Protein AF-A0A920NLT7-F1 (afdb_monomer)

Solvent-accessible surface area (backbone atoms only — not comparable to full-atom values): 13763 Å² total; per-residue (Å²): 135,86,86,78,87,56,66,42,77,48,62,58,72,48,68,49,92,49,94,84,49,96,51,71,60,51,68,55,74,83,43,77,48,82,60,72,88,61,47,46,77,77,40,44,38,43,35,42,36,51,44,81,74,59,76,56,76,69,45,79,43,53,72,90,56,45,73,44,76,43,44,66,62,11,42,38,39,38,45,35,32,32,82,40,53,40,63,46,35,31,45,28,46,72,90,45,77,44,74,32,54,59,57,52,37,35,36,36,42,70,50,70,36,77,68,64,39,48,36,30,60,50,42,26,26,79,86,72,45,51,42,74,83,57,68,69,28,44,38,42,62,45,86,80,75,78,70,49,76,43,76,76,28,60,61,101,72,75,84,77,54,98,79,40,53,48,60,37,29,37,41,46,50,52,86,60,63,70,93,79,46,71,49,74,50,67,69,88,71,64,88,88,56,95,67,84,77,57,78,46,75,46,77,52,81,69,95,62,83,76,77,80,65,93,57,85,46,79,46,80,47,77,45,75,76,129

Foldseek 3Di:
DDDDQAKDKDKDKDADPDPPPPDGMDIGPIDIDGDDDAKDWPWKKKWWAADPLQVDDIDIDTPVAQEAEYAQFIKIKMKTFIPFFFPWKWKDFPPDTHTWDGDGRITIDIDGRHDWTWIFMWTAHPVRGIDPDTRTRTYDHDDFDDKDKDWPDDDPDDDADPQQKGKTWMWIDGQSDDDWDKDWDWDDDPPVPPDDIDIDIDTDDDPDPPPRDDDGDIDIDIDHDD

Mean predicted aligned error: 12.29 Å

pLDDT: mean 83.27, std 14.68, range [34.34, 97.94]

Sequence (226 aa):
MEEIYQDYRYRAFSPANHFWQAWKKVVSPDYFIPVTDRPIMEEFSITVIPPDYSGLPVNIQKGNQADVKGLKGSTIRIDLISNRPLSKGFLKLDNEKLPLTVRGKRAAGGFIFSRDALLKIELEDNRGITNQNPIPYHLQILPDLNPDMRVIQPAPIVELGTDQLIPIHLKIEDDFGFSTLQIGYEIQRPSYIEDESLISIFPIYLENQMIFRKKLKQFGAWFNLD

Secondary structure (DSSP, 8-state):
-----S-EEE--EEE-SSTTSS-SEEEPPPEEE---PPP-EEEEEEEEE--GGG-PPPEEEETT--EEEEETTPEEEEEEEESS-EEEEEEEETTEEEE-EEETTEEEEEEE--S-EEEEEEEEETTSPBPSSPPPEEEEEEPPPPPEEEEEES-SS----TT-EEEEEEEEE-SS--S-EEEEEE-PPPTTS--PPPEEEEEE--S-TT--SS--EEEEEEEE--

Radius of gyration: 34.81 Å; Cα contacts (8 Å, |Δi|>4): 436; chains: 1; bounding box: 92×35×99 Å

Structure (mmCIF, N/CA/C/O backbone):
data_AF-A0A920NLT7-F1
#
_entry.id   AF-A0A920NLT7-F1
#
loop_
_atom_site.group_PDB
_atom_site.id
_atom_site.type_symbol
_atom_site.label_atom_id
_atom_site.label_alt_id
_atom_site.label_comp_id
_atom_site.label_asym_id
_atom_site.label_entity_id
_atom_site.label_seq_id
_atom_site.pdbx_PDB_ins_code
_atom_site.Cartn_x
_atom_site.Cartn_y
_atom_site.Cartn_z
_atom_site.occupancy
_atom_site.B_iso_or_equiv
_atom_site.auth_seq_id
_atom_site.auth_comp_id
_atom_site.auth_asym_id
_atom_site.auth_atom_id
_atom_site.pdbx_PDB_model_num
ATOM 1 N N . MET A 1 1 ? 40.650 -3.490 -21.044 1.00 45.69 1 MET A N 1
ATOM 2 C CA . MET A 1 1 ? 39.536 -3.747 -21.978 1.00 45.69 1 MET A CA 1
ATOM 3 C C . MET A 1 1 ? 38.876 -2.409 -22.217 1.00 45.69 1 MET A C 1
ATOM 5 O O . MET A 1 1 ? 38.527 -1.765 -21.242 1.00 45.69 1 MET A O 1
ATOM 9 N N . GLU A 1 2 ? 38.840 -1.954 -23.463 1.00 53.12 2 GLU A N 1
ATOM 10 C CA . GLU A 1 2 ? 38.238 -0.675 -23.851 1.00 53.12 2 GLU A CA 1
ATOM 11 C C . GLU A 1 2 ? 36.709 -0.819 -23.791 1.00 53.12 2 GLU A C 1
ATOM 13 O O . GLU A 1 2 ? 36.165 -1.814 -24.276 1.00 53.12 2 GLU A O 1
ATOM 18 N N . GLU A 1 3 ? 36.019 0.102 -23.123 1.00 54.84 3 GLU A N 1
ATOM 19 C CA . GLU A 1 3 ? 34.560 0.066 -23.003 1.00 54.84 3 GLU A CA 1
ATOM 20 C C . GLU A 1 3 ? 33.919 0.454 -24.344 1.00 54.84 3 GLU A C 1
ATOM 22 O O . GLU A 1 3 ? 34.233 1.493 -24.925 1.00 54.84 3 GLU A O 1
ATOM 27 N N . ILE A 1 4 ? 33.034 -0.402 -24.863 1.00 59.88 4 ILE A N 1
ATOM 28 C CA . ILE A 1 4 ? 32.385 -0.217 -26.167 1.00 59.88 4 ILE A CA 1
ATOM 29 C C . ILE A 1 4 ? 31.021 0.443 -25.941 1.00 59.88 4 ILE A C 1
ATOM 31 O O .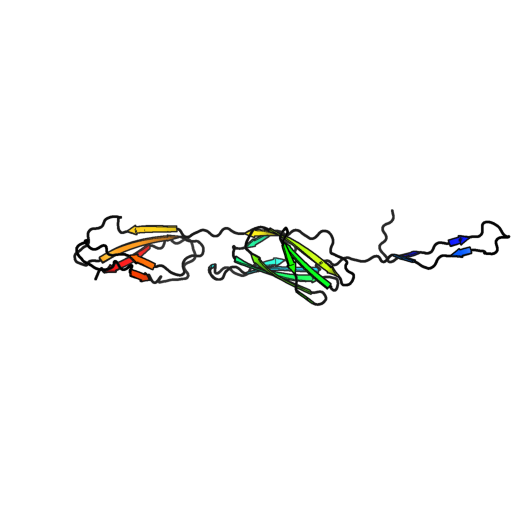 ILE A 1 4 ? 30.104 -0.180 -25.412 1.00 59.88 4 ILE A O 1
ATOM 35 N N . TYR A 1 5 ? 30.885 1.699 -26.366 1.00 65.25 5 TYR A N 1
ATOM 36 C CA . TYR A 1 5 ? 29.679 2.520 -26.170 1.00 65.25 5 TYR A CA 1
ATOM 37 C C . TYR A 1 5 ? 28.772 2.617 -27.402 1.00 65.25 5 TYR A C 1
ATOM 39 O O . TYR A 1 5 ? 27.749 3.297 -27.370 1.00 65.25 5 TYR A O 1
ATOM 47 N N . GLN A 1 6 ? 29.160 1.991 -28.510 1.00 67.56 6 GLN A N 1
ATOM 48 C CA . GLN A 1 6 ? 28.462 2.087 -29.786 1.00 67.56 6 GLN A CA 1
ATOM 49 C C . GLN A 1 6 ? 28.390 0.721 -30.449 1.00 67.56 6 GLN A C 1
ATOM 51 O O . GLN A 1 6 ? 29.258 -0.129 -30.256 1.00 67.56 6 GLN A O 1
ATOM 56 N N . ASP A 1 7 ? 27.359 0.550 -31.265 1.00 77.50 7 ASP A N 1
ATOM 57 C CA . ASP A 1 7 ? 27.190 -0.603 -32.131 1.00 77.50 7 ASP A CA 1
ATOM 58 C C . ASP A 1 7 ? 28.468 -0.900 -32.930 1.00 77.50 7 ASP A C 1
ATOM 60 O O . ASP A 1 7 ? 28.974 -0.048 -33.666 1.00 77.50 7 ASP A O 1
ATOM 64 N N . TYR A 1 8 ? 28.982 -2.125 -32.813 1.00 79.81 8 TYR A N 1
ATOM 65 C CA . TYR A 1 8 ? 30.234 -2.514 -33.454 1.00 79.81 8 TYR A CA 1
ATOM 66 C C . TYR A 1 8 ? 29.982 -3.478 -34.610 1.00 79.81 8 TYR A C 1
ATOM 68 O O . TYR A 1 8 ? 29.298 -4.493 -34.462 1.00 79.81 8 TYR A O 1
ATOM 76 N N . ARG A 1 9 ? 30.570 -3.182 -35.772 1.00 84.44 9 ARG A N 1
ATOM 77 C CA . ARG A 1 9 ? 30.623 -4.104 -36.912 1.00 84.44 9 ARG A CA 1
ATOM 78 C C . ARG A 1 9 ? 32.018 -4.685 -37.014 1.00 84.44 9 ARG A C 1
ATOM 80 O O . ARG A 1 9 ? 32.991 -3.938 -37.067 1.00 84.44 9 ARG A O 1
ATOM 87 N N . TYR A 1 10 ? 32.111 -6.005 -37.083 1.00 86.06 10 TYR A N 1
ATOM 88 C CA . TYR A 1 10 ? 33.385 -6.690 -37.228 1.00 86.06 10 TYR A CA 1
ATOM 89 C C . TYR A 1 10 ? 33.319 -7.753 -38.315 1.00 86.06 10 TYR A C 1
ATOM 91 O O . TYR A 1 10 ? 32.279 -8.348 -38.587 1.00 86.06 10 TYR A O 1
ATOM 99 N N . ARG A 1 11 ? 34.469 -8.003 -38.930 1.00 90.12 11 ARG A N 1
ATOM 100 C CA . ARG A 1 11 ? 34.677 -9.121 -39.845 1.00 90.12 11 ARG A CA 1
ATOM 101 C C . ARG A 1 11 ? 36.098 -9.623 -39.681 1.00 90.12 11 ARG A C 1
ATOM 103 O O . ARG A 1 11 ? 37.024 -8.828 -39.516 1.00 90.12 11 ARG A O 1
ATOM 110 N N . ALA A 1 12 ? 36.274 -10.932 -39.740 1.00 88.31 12 ALA A N 1
ATOM 111 C CA . ALA A 1 12 ? 37.594 -11.530 -39.759 1.00 88.31 12 ALA A CA 1
ATOM 112 C C . ALA A 1 12 ? 38.176 -11.420 -41.170 1.00 88.31 12 ALA A C 1
ATOM 114 O O . ALA A 1 12 ? 37.462 -11.563 -42.166 1.00 88.31 12 ALA A O 1
ATOM 115 N N . PHE A 1 13 ? 39.483 -11.192 -41.266 1.00 91.31 13 PHE A N 1
ATOM 116 C CA . PHE A 1 13 ? 40.184 -11.344 -42.528 1.00 91.31 13 PHE A CA 1
ATOM 117 C C . PHE A 1 13 ? 41.505 -12.080 -42.355 1.00 91.31 13 PHE A C 1
ATOM 119 O O . PHE A 1 13 ? 42.207 -11.893 -41.367 1.00 91.31 13 PHE A O 1
ATOM 126 N N . SER A 1 14 ? 41.846 -12.886 -43.355 1.00 90.19 14 SER A N 1
ATOM 127 C CA . SER A 1 14 ? 43.107 -13.613 -43.436 1.00 90.19 14 SER A CA 1
ATOM 128 C C . SER A 1 14 ? 43.752 -13.327 -44.796 1.00 90.19 14 SER A C 1
ATOM 130 O O . SER A 1 14 ? 43.168 -13.678 -45.829 1.00 90.19 14 SER A O 1
ATOM 132 N N . PRO A 1 15 ? 44.885 -12.602 -44.843 1.00 90.44 15 PRO A N 1
ATOM 133 C CA . PRO A 1 15 ? 45.622 -12.393 -46.083 1.00 90.44 15 PRO A CA 1
ATOM 134 C C . PRO A 1 15 ? 46.316 -13.689 -46.520 1.00 90.44 15 PRO A C 1
ATOM 136 O O . PRO A 1 15 ? 46.533 -14.595 -45.719 1.00 90.44 15 PRO A O 1
ATOM 139 N N . ALA A 1 16 ? 46.686 -13.772 -47.794 1.00 88.00 16 ALA A N 1
ATOM 140 C CA . ALA A 1 16 ? 47.573 -14.833 -48.246 1.00 88.00 16 ALA A CA 1
ATOM 141 C C . ALA A 1 16 ? 48.979 -14.657 -47.663 1.00 88.00 16 ALA A C 1
ATOM 143 O O . ALA A 1 16 ? 49.555 -13.573 -47.734 1.00 88.00 16 ALA A O 1
ATOM 144 N N . ASN A 1 17 ? 49.542 -15.738 -47.130 1.00 88.81 17 ASN A N 1
ATOM 145 C CA . ASN A 1 17 ? 50.907 -15.756 -46.599 1.00 88.81 17 ASN A CA 1
ATOM 146 C C . ASN A 1 17 ? 51.951 -15.886 -47.715 1.00 88.81 17 ASN A C 1
ATOM 148 O O . ASN A 1 17 ? 53.116 -15.546 -47.519 1.00 88.81 17 ASN A O 1
ATOM 152 N N . HIS A 1 18 ? 51.542 -16.382 -48.887 1.00 88.19 18 HIS A N 1
ATOM 153 C CA . HIS A 1 18 ? 52.430 -16.630 -50.017 1.00 88.19 18 HIS A CA 1
ATOM 154 C C . HIS A 1 18 ? 51.782 -16.239 -51.346 1.00 88.19 18 HIS A C 1
ATOM 156 O O . HIS A 1 18 ? 50.571 -16.358 -51.521 1.00 88.19 18 HIS A O 1
ATOM 162 N N . PHE A 1 19 ? 52.606 -15.824 -52.312 1.00 82.50 19 PHE A N 1
ATOM 163 C CA . PHE A 1 19 ? 52.139 -15.281 -53.593 1.00 82.50 19 PHE A CA 1
ATOM 164 C C . PHE A 1 19 ? 51.440 -16.307 -54.503 1.00 82.50 19 PHE A C 1
ATOM 166 O O . PHE A 1 19 ? 50.716 -15.913 -55.411 1.00 82.50 19 PHE A O 1
ATOM 173 N N . TRP A 1 20 ? 51.658 -17.607 -54.277 1.00 85.75 20 TRP A N 1
ATOM 174 C CA . TRP A 1 20 ? 51.068 -18.701 -55.060 1.00 85.75 20 TRP A CA 1
ATOM 175 C C . TRP A 1 20 ? 49.726 -19.203 -54.512 1.00 85.75 20 TRP A C 1
ATOM 177 O O . TRP A 1 20 ? 49.139 -20.126 -55.076 1.00 85.75 20 TRP A O 1
ATOM 187 N N . GLN A 1 21 ? 49.230 -18.644 -53.405 1.00 89.19 21 GLN A N 1
ATOM 188 C CA . GLN A 1 21 ? 47.889 -18.969 -52.923 1.00 89.19 21 GLN A CA 1
ATOM 189 C C . GLN A 1 21 ? 46.839 -18.369 -53.870 1.00 89.19 21 G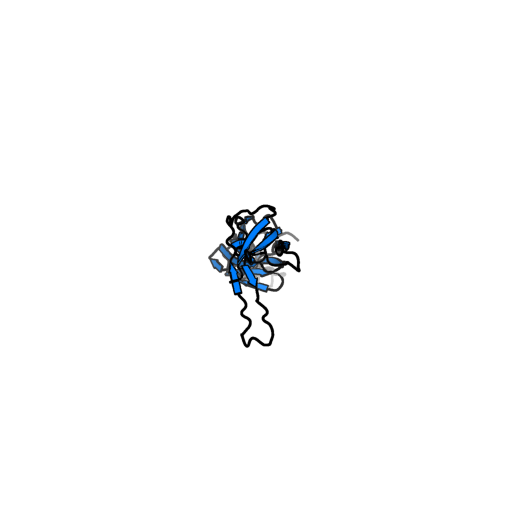LN A C 1
ATOM 191 O O . GLN A 1 21 ? 46.966 -17.233 -54.323 1.00 89.19 21 GLN A O 1
ATOM 196 N N . ALA A 1 22 ? 45.791 -19.139 -54.177 1.00 87.38 22 ALA A N 1
ATOM 197 C CA . ALA A 1 22 ? 44.779 -18.765 -55.173 1.00 87.38 22 ALA A CA 1
ATOM 198 C C . ALA A 1 22 ? 43.908 -17.562 -54.759 1.00 87.38 22 ALA A C 1
ATOM 200 O O . ALA A 1 22 ? 43.215 -16.970 -55.584 1.00 87.38 22 ALA A O 1
ATOM 201 N N . TRP A 1 23 ? 43.935 -17.193 -53.481 1.00 81.19 23 TRP A N 1
ATOM 202 C CA . TRP A 1 23 ? 43.257 -16.023 -52.939 1.00 81.19 23 TRP A CA 1
ATOM 203 C C . TRP A 1 23 ? 44.289 -15.004 -52.475 1.00 81.19 23 TRP A C 1
ATOM 205 O O . TRP A 1 23 ? 45.355 -15.371 -52.004 1.00 81.19 23 TRP A O 1
ATOM 215 N N . LYS A 1 24 ? 43.954 -13.714 -52.545 1.00 84.19 24 LYS A N 1
ATOM 216 C CA . LYS A 1 24 ? 44.770 -12.646 -51.939 1.00 84.19 24 LYS A CA 1
ATOM 217 C C . LYS A 1 24 ? 44.372 -12.366 -50.487 1.00 84.19 24 LYS A C 1
ATOM 219 O O . LYS A 1 24 ? 45.208 -11.984 -49.672 1.00 84.19 24 LYS A O 1
ATOM 224 N N . LYS A 1 25 ? 43.087 -12.536 -50.165 1.00 88.50 25 LYS A N 1
ATOM 225 C CA . LYS A 1 25 ? 42.495 -12.286 -48.848 1.00 88.50 25 LYS A CA 1
ATOM 226 C C . LYS A 1 25 ? 41.170 -13.037 -48.742 1.00 88.50 25 LYS A C 1
ATOM 228 O O . LYS A 1 25 ? 40.338 -12.906 -49.635 1.00 88.50 25 LYS A O 1
ATOM 233 N N . VAL A 1 26 ? 40.970 -13.774 -47.657 1.00 90.00 26 VAL A N 1
ATOM 234 C CA . VAL A 1 26 ? 39.667 -14.343 -47.284 1.00 90.00 26 VAL A CA 1
ATOM 235 C C . VAL A 1 26 ? 39.047 -13.436 -46.232 1.00 90.00 26 VAL A C 1
ATOM 237 O O . VAL A 1 26 ? 39.743 -12.965 -45.331 1.00 90.00 26 VAL A O 1
ATOM 240 N N . VAL A 1 27 ? 37.755 -13.153 -46.362 1.00 92.12 27 VAL A N 1
ATOM 241 C CA . VAL A 1 27 ? 37.009 -12.299 -45.433 1.00 92.12 27 VAL A CA 1
ATOM 242 C C . VAL A 1 27 ? 35.763 -13.052 -44.990 1.00 92.12 27 VAL A C 1
ATOM 244 O O . VAL A 1 27 ? 35.127 -13.717 -45.807 1.00 92.12 27 VAL A O 1
ATOM 247 N N . SER A 1 28 ? 35.428 -12.974 -43.705 1.00 92.31 28 SER A N 1
ATOM 248 C CA . SER A 1 28 ? 34.154 -13.488 -43.204 1.00 92.31 28 SER A CA 1
ATOM 249 C C . SER A 1 28 ? 32.983 -12.601 -43.654 1.00 92.31 28 SER A C 1
ATOM 251 O O . SER A 1 28 ? 33.204 -11.460 -44.067 1.00 92.31 28 SER A O 1
ATOM 253 N N . PRO A 1 29 ? 31.729 -13.060 -43.499 1.00 92.25 29 PRO A N 1
ATOM 254 C CA . PRO A 1 29 ? 30.581 -12.160 -43.472 1.00 92.25 29 PRO A CA 1
ATOM 255 C C . PRO A 1 29 ? 30.755 -11.061 -42.414 1.00 92.25 29 PRO A C 1
ATOM 257 O O . PRO A 1 29 ? 31.548 -11.212 -41.475 1.00 92.25 29 PRO A O 1
ATOM 260 N N . ASP A 1 30 ? 30.011 -9.970 -42.569 1.00 89.62 30 ASP A N 1
ATOM 261 C CA . ASP A 1 30 ? 29.944 -8.919 -41.559 1.00 89.62 30 ASP A CA 1
ATOM 262 C C . ASP A 1 30 ? 29.108 -9.397 -40.364 1.00 89.62 30 ASP A C 1
ATOM 264 O O . ASP A 1 30 ? 27.997 -9.904 -40.525 1.00 89.62 30 ASP A O 1
ATOM 268 N N . TYR A 1 31 ? 29.640 -9.203 -39.160 1.00 84.12 31 TYR A N 1
ATOM 269 C CA . TYR A 1 31 ? 28.978 -9.495 -37.893 1.00 84.12 31 TYR A CA 1
ATOM 270 C C . TYR A 1 31 ? 28.753 -8.209 -37.096 1.00 84.12 31 TYR A C 1
ATOM 272 O O . TYR A 1 31 ? 29.468 -7.218 -37.262 1.00 84.12 31 TYR A O 1
ATOM 280 N N . PHE A 1 32 ? 27.748 -8.226 -36.221 1.00 80.50 32 PHE A N 1
ATOM 281 C CA . PHE A 1 32 ? 27.273 -7.046 -35.504 1.00 80.50 32 PHE A CA 1
ATOM 282 C C . PHE A 1 32 ? 27.109 -7.316 -34.008 1.00 80.50 32 PHE A C 1
ATOM 284 O O . PHE A 1 32 ? 26.529 -8.330 -33.623 1.00 80.50 32 PHE A O 1
ATOM 291 N N . ILE A 1 33 ? 27.593 -6.392 -33.178 1.00 78.50 33 ILE A N 1
ATOM 292 C CA . ILE A 1 33 ? 27.391 -6.376 -31.727 1.00 78.50 33 ILE A CA 1
ATOM 293 C C . ILE A 1 33 ? 26.596 -5.107 -31.390 1.00 78.50 33 ILE A C 1
ATOM 295 O O . ILE A 1 33 ? 27.184 -4.023 -31.405 1.00 78.50 33 ILE A O 1
ATOM 299 N N . PRO A 1 34 ? 25.280 -5.206 -31.122 1.00 67.94 34 PRO A N 1
ATOM 300 C CA . PRO A 1 34 ? 24.484 -4.057 -30.712 1.00 67.94 34 PRO A CA 1
ATOM 301 C C . PRO A 1 34 ? 24.795 -3.671 -29.264 1.00 67.94 34 PRO A C 1
ATOM 303 O O . PRO A 1 34 ? 24.703 -4.510 -28.364 1.00 67.94 34 PRO A O 1
ATOM 306 N N . VAL A 1 35 ? 25.099 -2.397 -29.020 1.00 71.00 35 VAL A N 1
ATOM 307 C CA . VAL A 1 35 ? 25.181 -1.839 -27.665 1.00 71.00 35 VAL A CA 1
ATOM 308 C C . VAL A 1 35 ? 23.825 -1.233 -27.345 1.00 71.00 35 VAL A C 1
ATOM 310 O O . VAL A 1 35 ? 23.371 -0.288 -27.984 1.00 71.00 35 VAL A O 1
ATOM 313 N N . THR A 1 36 ? 23.125 -1.815 -26.375 1.00 70.88 36 THR A N 1
ATOM 314 C CA . THR A 1 36 ? 21.740 -1.437 -26.102 1.00 70.88 36 THR A CA 1
ATOM 315 C C . THR A 1 36 ? 21.550 -0.966 -24.679 1.00 70.88 36 THR A C 1
ATOM 317 O O . THR A 1 36 ? 21.799 -1.731 -23.746 1.00 70.88 36 THR A O 1
ATOM 320 N N . ASP A 1 37 ? 20.972 0.222 -24.511 1.00 76.50 37 ASP A N 1
ATOM 321 C CA . ASP A 1 37 ? 20.514 0.627 -23.186 1.00 76.50 37 ASP A CA 1
ATOM 322 C C . ASP A 1 37 ? 19.360 -0.263 -22.720 1.00 76.50 37 ASP A C 1
ATOM 324 O O . ASP A 1 37 ? 18.537 -0.758 -23.510 1.00 76.50 37 ASP A O 1
ATOM 328 N N . ARG A 1 38 ? 19.317 -0.430 -21.403 1.00 88.19 38 ARG A N 1
ATOM 329 C CA . ARG A 1 38 ? 18.280 -1.149 -20.673 1.00 88.19 38 ARG A CA 1
ATOM 330 C C . ARG A 1 38 ? 17.109 -0.214 -20.359 1.00 88.19 38 ARG A C 1
ATOM 332 O O . ARG A 1 38 ? 17.299 1.007 -20.323 1.00 88.19 38 ARG A O 1
ATOM 339 N N . PRO A 1 39 ? 15.904 -0.758 -20.123 1.00 91.88 39 PRO A N 1
ATOM 340 C CA . PRO A 1 39 ? 14.812 0.048 -19.604 1.00 91.88 39 PRO A CA 1
ATOM 341 C C . PRO A 1 39 ? 15.195 0.608 -18.228 1.00 91.88 39 PRO A C 1
ATOM 343 O O . PRO A 1 39 ? 15.591 -0.136 -17.331 1.00 91.88 39 PRO A O 1
ATOM 346 N N . ILE A 1 40 ? 15.079 1.923 -18.070 1.00 92.06 40 ILE A N 1
ATOM 347 C CA . ILE A 1 40 ? 15.202 2.630 -16.787 1.00 92.06 40 ILE A CA 1
ATOM 348 C C . ILE A 1 40 ? 13.895 3.360 -16.483 1.00 92.06 40 ILE A C 1
ATOM 350 O O . ILE A 1 40 ? 13.123 3.634 -17.403 1.00 92.06 40 ILE A O 1
ATOM 354 N N . MET A 1 41 ? 13.643 3.660 -15.209 1.00 92.38 41 MET A N 1
ATOM 355 C CA . MET A 1 41 ? 12.520 4.500 -14.780 1.00 92.38 41 MET A CA 1
ATOM 356 C C . MET A 1 41 ? 12.961 5.968 -14.843 1.00 92.38 41 MET A C 1
ATOM 358 O O . MET A 1 41 ? 13.786 6.386 -14.036 1.00 92.38 41 MET A O 1
ATOM 362 N N . GLU A 1 42 ? 12.450 6.726 -15.812 1.00 92.06 42 GLU A N 1
ATOM 363 C CA . GLU A 1 42 ? 12.688 8.176 -15.923 1.00 92.06 42 GLU A CA 1
ATOM 364 C C . GLU A 1 42 ? 11.816 8.942 -14.928 1.00 92.06 42 GLU A C 1
ATOM 366 O O . GLU A 1 42 ? 12.285 9.842 -14.235 1.00 92.06 42 GLU A O 1
ATOM 371 N N . GLU A 1 43 ? 10.553 8.532 -14.818 1.00 93.62 43 GLU A N 1
ATOM 372 C CA . GLU A 1 43 ? 9.618 9.047 -13.827 1.00 93.62 43 GLU A CA 1
ATOM 373 C C . GLU A 1 43 ? 9.034 7.888 -13.033 1.00 93.62 43 GLU A C 1
ATOM 375 O O . GLU A 1 43 ? 8.711 6.832 -13.582 1.00 93.62 43 GLU A O 1
ATOM 380 N N . PHE A 1 44 ? 8.890 8.092 -11.729 1.00 93.88 44 PHE A N 1
ATOM 381 C CA . PHE A 1 44 ? 8.316 7.108 -10.829 1.00 93.88 44 PHE A CA 1
ATOM 382 C C . PHE A 1 44 ? 7.650 7.798 -9.643 1.00 93.88 44 PHE A C 1
ATOM 384 O O . PHE A 1 44 ? 8.239 8.684 -9.008 1.00 93.88 44 PHE A O 1
ATOM 391 N N . SER A 1 45 ? 6.437 7.350 -9.333 1.00 95.25 45 SER A N 1
ATOM 392 C CA . SER A 1 45 ? 5.683 7.788 -8.168 1.00 95.25 45 SER A CA 1
ATOM 393 C C . SER A 1 45 ? 4.976 6.623 -7.484 1.00 95.25 45 SER A C 1
ATOM 395 O O . SER A 1 45 ? 4.431 5.734 -8.142 1.00 95.25 45 SER A O 1
ATOM 397 N N . ILE A 1 46 ? 4.980 6.665 -6.154 1.00 95.94 46 ILE A N 1
ATOM 398 C CA . ILE A 1 46 ? 4.209 5.790 -5.274 1.00 95.94 46 ILE A CA 1
ATOM 399 C C . ILE A 1 46 ? 3.178 6.663 -4.581 1.00 95.94 46 ILE A C 1
ATOM 401 O O . ILE A 1 46 ? 3.520 7.645 -3.928 1.00 95.94 46 ILE A O 1
ATOM 405 N N . THR A 1 47 ? 1.913 6.305 -4.720 1.00 96.88 47 THR A N 1
ATOM 406 C CA . THR A 1 47 ? 0.806 6.942 -4.020 1.00 96.88 47 THR A CA 1
ATOM 407 C C . THR A 1 47 ? 0.275 5.976 -2.974 1.00 96.88 47 THR A C 1
ATOM 409 O O . THR A 1 47 ? -0.161 4.876 -3.310 1.00 96.88 47 THR A O 1
ATOM 412 N N . VAL A 1 48 ? 0.314 6.383 -1.710 1.00 96.75 48 VAL A N 1
ATOM 413 C CA . VAL A 1 48 ? -0.259 5.655 -0.579 1.00 96.75 48 VAL A CA 1
ATOM 414 C C . VAL A 1 48 ? -1.599 6.297 -0.254 1.00 96.75 48 VAL A C 1
ATOM 416 O O . VAL A 1 48 ? -1.652 7.460 0.148 1.00 96.75 48 VAL A O 1
ATOM 419 N N . ILE A 1 49 ? -2.677 5.547 -0.456 1.00 97.19 49 ILE A N 1
ATOM 420 C CA . ILE A 1 49 ? -4.046 5.961 -0.146 1.00 97.19 49 ILE A CA 1
ATOM 421 C C . ILE A 1 49 ? -4.436 5.265 1.164 1.00 97.19 49 ILE A C 1
ATOM 423 O O . ILE A 1 49 ? -4.611 4.042 1.146 1.00 97.19 49 ILE A O 1
ATOM 427 N N . PRO A 1 50 ? -4.512 5.990 2.295 1.00 94.62 50 PRO A N 1
ATOM 428 C CA . PRO A 1 50 ? -4.901 5.411 3.578 1.00 94.62 50 PRO A CA 1
ATOM 429 C C . PRO A 1 50 ? -6.329 4.844 3.549 1.00 94.62 50 PRO A C 1
ATOM 431 O O . PRO A 1 50 ? -7.123 5.262 2.704 1.00 94.62 50 PRO A O 1
ATOM 434 N N . PRO A 1 51 ? -6.678 3.915 4.456 1.00 92.25 51 PRO A N 1
ATOM 435 C CA . PRO A 1 51 ? -8.056 3.470 4.626 1.00 92.25 51 PRO A CA 1
ATOM 436 C C . PRO A 1 51 ? -8.997 4.628 4.981 1.00 92.25 51 PRO A C 1
ATOM 438 O O . PRO A 1 51 ? -8.627 5.516 5.748 1.00 92.25 51 PRO A O 1
ATOM 441 N N . ASP A 1 52 ? -10.242 4.570 4.504 1.00 88.12 52 ASP A N 1
ATOM 442 C CA . ASP A 1 52 ? -11.223 5.650 4.691 1.00 88.12 52 ASP A CA 1
ATOM 443 C C . ASP A 1 52 ? -11.453 6.013 6.167 1.00 88.12 52 ASP A C 1
ATOM 445 O O . ASP A 1 52 ? -11.610 7.189 6.499 1.00 88.12 52 ASP A O 1
ATOM 449 N N . TYR A 1 53 ? -11.419 5.019 7.067 1.00 83.88 53 TYR A N 1
ATOM 450 C CA . TYR A 1 53 ? -11.631 5.227 8.503 1.00 83.88 53 TYR A CA 1
ATOM 451 C C . TYR A 1 53 ? -10.576 6.137 9.139 1.00 83.88 53 TYR A C 1
ATOM 453 O O . TYR A 1 53 ? -10.870 6.815 10.117 1.00 83.88 53 TYR A O 1
ATOM 461 N N . SER A 1 54 ? -9.358 6.182 8.588 1.00 86.12 54 SER A N 1
ATOM 462 C CA . SER A 1 54 ? -8.261 6.923 9.204 1.00 86.12 54 SER A CA 1
ATOM 463 C C . SER A 1 54 ? -8.356 8.431 8.952 1.00 86.12 54 SER A C 1
ATOM 465 O O . SER A 1 54 ? -7.657 9.204 9.606 1.00 86.12 54 SER A O 1
ATOM 467 N N . GLY A 1 55 ? -9.144 8.863 7.956 1.00 85.00 55 GLY A N 1
ATOM 468 C CA . GLY A 1 55 ? -9.281 10.271 7.560 1.00 85.00 55 GLY A CA 1
ATOM 469 C C . GLY A 1 55 ? -7.967 10.955 7.150 1.00 85.00 55 GLY A C 1
ATOM 470 O O . GLY A 1 55 ? -7.897 12.185 7.103 1.00 85.00 55 GLY A O 1
ATOM 471 N N . LEU A 1 56 ? -6.906 10.184 6.887 1.00 88.69 56 LEU A N 1
ATOM 472 C CA . LEU A 1 56 ? -5.586 10.719 6.564 1.00 88.69 56 LEU A CA 1
ATOM 473 C C . LEU A 1 56 ? -5.520 11.134 5.086 1.00 88.69 56 LEU A C 1
ATOM 475 O O . LEU A 1 56 ? -6.109 10.474 4.229 1.00 88.69 56 LEU A O 1
ATOM 479 N N . PRO A 1 57 ? -4.769 12.198 4.752 1.00 92.56 57 PRO A N 1
ATOM 480 C CA . PRO A 1 57 ? -4.586 12.596 3.366 1.00 92.56 57 PRO A CA 1
ATOM 481 C C . PRO A 1 57 ? -3.765 11.561 2.589 1.00 92.56 57 PRO A C 1
ATOM 483 O O . PRO A 1 57 ? -2.871 10.904 3.128 1.00 92.56 57 PRO A O 1
ATOM 486 N N . VAL A 1 58 ? -4.026 11.479 1.285 1.00 95.44 58 VAL A N 1
ATOM 487 C CA . VAL A 1 58 ? -3.226 10.684 0.347 1.00 95.44 58 VAL A CA 1
ATOM 488 C C . VAL A 1 58 ? -1.787 11.204 0.319 1.00 95.44 58 VAL A C 1
ATOM 490 O O . VAL A 1 58 ? -1.557 12.405 0.170 1.00 95.44 58 VAL A O 1
ATOM 493 N N . ASN A 1 59 ? -0.817 10.296 0.421 1.00 94.19 59 ASN A N 1
ATOM 494 C CA . ASN A 1 59 ? 0.605 10.626 0.377 1.00 94.19 59 ASN A CA 1
ATOM 495 C C . ASN A 1 59 ? 1.203 10.215 -0.974 1.00 94.19 59 ASN A C 1
ATOM 497 O O . ASN A 1 59 ? 1.070 9.063 -1.384 1.00 94.19 59 ASN A O 1
ATOM 501 N N . ILE A 1 60 ? 1.863 11.147 -1.666 1.00 94.62 60 ILE A N 1
ATOM 502 C CA . ILE A 1 60 ? 2.526 10.901 -2.951 1.00 94.62 60 ILE A CA 1
ATOM 503 C C . ILE A 1 60 ? 4.030 11.078 -2.773 1.00 94.62 60 ILE A C 1
ATOM 505 O O . ILE A 1 60 ? 4.516 12.156 -2.431 1.00 94.62 60 ILE A O 1
ATOM 509 N N . GLN A 1 61 ? 4.765 10.022 -3.086 1.00 91.31 61 GLN A N 1
ATOM 510 C CA . GLN A 1 61 ? 6.208 9.934 -2.974 1.00 91.31 61 GLN A CA 1
ATOM 511 C C . GLN A 1 61 ? 6.843 9.736 -4.351 1.00 91.31 61 GLN A C 1
ATOM 513 O O . GLN A 1 61 ? 6.345 8.978 -5.183 1.00 91.31 61 GLN A O 1
ATOM 518 N N . LYS A 1 62 ? 7.965 10.417 -4.596 1.00 88.81 62 LYS A N 1
ATOM 519 C CA . LYS A 1 62 ? 8.777 10.247 -5.810 1.00 88.81 62 LYS A CA 1
ATOM 520 C C . LYS A 1 62 ? 9.855 9.182 -5.599 1.00 88.81 62 LYS A C 1
ATOM 522 O O . LYS A 1 62 ? 10.218 8.859 -4.472 1.00 88.81 62 LYS A O 1
ATOM 527 N N . GLY A 1 63 ? 10.420 8.678 -6.694 1.00 76.00 63 GLY A N 1
ATOM 528 C CA . GLY A 1 63 ? 11.384 7.565 -6.678 1.00 76.00 63 GLY A CA 1
ATOM 529 C C . GLY A 1 63 ? 12.721 7.779 -5.986 1.00 76.00 63 GLY A C 1
ATOM 530 O O . GLY A 1 63 ? 13.493 6.829 -5.909 1.00 76.00 63 GLY A O 1
ATOM 531 N N . ASN A 1 64 ? 12.996 8.978 -5.476 1.00 81.44 64 ASN A N 1
ATOM 532 C CA . ASN A 1 64 ? 14.200 9.275 -4.705 1.00 81.44 64 ASN A CA 1
ATOM 533 C C . ASN A 1 64 ? 14.114 8.831 -3.235 1.00 81.44 64 ASN A C 1
ATOM 535 O O . ASN A 1 64 ? 15.122 8.880 -2.536 1.00 81.44 64 ASN A O 1
ATOM 539 N N . GLN A 1 65 ? 12.940 8.426 -2.755 1.00 84.44 65 GLN A N 1
ATOM 540 C CA . GLN A 1 65 ? 12.757 7.933 -1.397 1.00 84.44 65 GLN A CA 1
ATOM 541 C C . GLN A 1 65 ? 12.465 6.430 -1.434 1.00 84.44 65 GLN A C 1
ATOM 543 O O . GLN A 1 65 ? 11.477 5.995 -2.021 1.00 84.44 65 GLN A O 1
ATOM 548 N N . ALA A 1 66 ? 13.359 5.645 -0.830 1.00 88.12 66 ALA A N 1
ATOM 549 C CA . ALA A 1 66 ? 13.259 4.188 -0.815 1.00 88.12 66 ALA A CA 1
ATOM 550 C C . ALA A 1 66 ? 12.297 3.664 0.265 1.00 88.12 66 ALA A C 1
ATOM 552 O O . ALA A 1 66 ? 11.801 2.552 0.134 1.00 88.12 66 ALA A O 1
ATOM 553 N N . ASP A 1 67 ? 12.008 4.450 1.303 1.00 92.75 67 ASP A N 1
ATOM 554 C CA . ASP A 1 67 ? 11.127 4.041 2.398 1.00 92.75 67 ASP A CA 1
ATOM 555 C C . ASP A 1 67 ? 9.698 4.544 2.177 1.00 92.75 67 ASP A C 1
ATOM 557 O O . ASP A 1 67 ? 9.452 5.753 2.114 1.00 92.75 67 ASP A O 1
ATOM 561 N N . VAL A 1 68 ? 8.749 3.613 2.124 1.00 93.38 68 VAL A N 1
ATOM 562 C CA . VAL A 1 68 ? 7.313 3.870 1.979 1.00 93.38 68 VAL A CA 1
ATOM 563 C C . VAL A 1 68 ? 6.622 3.461 3.273 1.00 93.38 68 VAL A C 1
ATOM 565 O O . VAL A 1 68 ? 6.759 2.321 3.717 1.00 93.38 68 VAL A O 1
ATOM 568 N N . LYS A 1 69 ? 5.854 4.372 3.874 1.00 94.06 69 LYS A N 1
ATOM 569 C CA . LYS A 1 69 ? 5.115 4.117 5.119 1.00 94.06 69 LYS A CA 1
ATOM 570 C C . LYS A 1 69 ? 3.625 4.340 4.923 1.00 94.06 69 LYS A C 1
ATOM 572 O O . LYS A 1 69 ? 3.231 5.295 4.255 1.00 94.06 69 LYS A O 1
ATOM 577 N N . GLY A 1 70 ? 2.805 3.490 5.530 1.00 93.81 70 GLY A N 1
ATOM 578 C CA . GLY A 1 70 ? 1.349 3.584 5.440 1.00 93.81 70 GLY A CA 1
ATOM 579 C C . GLY A 1 70 ? 0.647 2.651 6.416 1.00 93.81 70 GLY A C 1
ATOM 580 O O . GLY A 1 70 ? 1.256 1.717 6.927 1.00 93.81 70 GLY A O 1
ATOM 581 N N . LEU A 1 71 ? -0.632 2.907 6.684 1.00 93.75 71 LEU A N 1
ATOM 582 C CA . LEU A 1 71 ? -1.446 2.034 7.528 1.00 93.75 71 LEU A CA 1
ATOM 583 C C . LEU A 1 71 ? -1.716 0.705 6.824 1.00 93.75 71 LEU A C 1
ATOM 585 O O . LEU A 1 71 ? -1.822 0.644 5.592 1.00 93.75 71 LEU A O 1
ATOM 589 N N . LYS A 1 72 ? -1.885 -0.359 7.606 1.00 93.31 72 LYS A N 1
ATOM 590 C CA . LYS A 1 72 ? -2.366 -1.637 7.081 1.00 93.31 72 LYS A CA 1
ATOM 591 C C . LYS A 1 72 ? -3.726 -1.434 6.399 1.00 93.31 72 LYS A C 1
ATOM 593 O O . LYS A 1 72 ? -4.583 -0.724 6.904 1.00 93.31 72 LYS A O 1
ATOM 598 N N . GLY A 1 73 ? -3.916 -2.043 5.235 1.00 92.88 73 GLY A N 1
ATOM 599 C CA . GLY A 1 73 ? -5.112 -1.867 4.409 1.00 92.88 73 GLY A CA 1
ATOM 600 C C . GLY A 1 73 ? -5.061 -0.664 3.462 1.00 92.88 73 GLY A C 1
ATOM 601 O O . GLY A 1 73 ? -5.957 -0.532 2.632 1.00 92.88 73 GLY A O 1
ATOM 602 N N . SER A 1 74 ? -4.017 0.176 3.520 1.00 96.19 74 SER A N 1
ATOM 603 C CA . SER A 1 74 ? -3.828 1.258 2.541 1.00 96.19 74 SER A CA 1
ATOM 604 C C . SER A 1 74 ? -3.716 0.697 1.123 1.00 96.19 74 SER A C 1
ATOM 606 O O . SER A 1 74 ? -3.121 -0.359 0.905 1.00 96.19 74 SER A O 1
ATOM 608 N N . THR A 1 75 ? -4.217 1.427 0.132 1.00 97.19 75 THR A N 1
ATOM 609 C CA . THR A 1 75 ? -4.002 1.083 -1.278 1.00 97.19 75 THR A CA 1
ATOM 610 C C . THR A 1 75 ? -2.723 1.746 -1.780 1.00 97.19 75 THR A C 1
ATOM 612 O O . THR A 1 75 ? -2.597 2.970 -1.752 1.00 97.19 75 THR A O 1
ATOM 615 N N . ILE A 1 76 ? -1.776 0.941 -2.263 1.00 96.69 76 ILE A N 1
ATOM 616 C CA . ILE A 1 76 ? -0.560 1.422 -2.923 1.00 96.69 76 ILE A CA 1
ATOM 617 C C . ILE A 1 76 ? -0.821 1.485 -4.422 1.00 96.69 76 ILE A C 1
ATOM 619 O O . ILE A 1 76 ? -1.133 0.466 -5.038 1.00 96.69 76 ILE A O 1
ATOM 623 N N . ARG A 1 77 ? -0.649 2.665 -5.020 1.00 96.88 77 ARG A N 1
ATOM 624 C CA . ARG A 1 77 ? -0.665 2.864 -6.471 1.00 96.88 77 ARG A CA 1
ATOM 625 C C . ARG A 1 77 ? 0.714 3.276 -6.954 1.00 96.88 77 ARG A C 1
ATOM 627 O O . ARG A 1 77 ? 1.346 4.148 -6.368 1.00 96.88 77 ARG A O 1
ATOM 634 N N . ILE A 1 78 ? 1.167 2.656 -8.029 1.00 96.25 78 ILE A N 1
ATOM 635 C CA . ILE A 1 78 ? 2.463 2.906 -8.644 1.00 96.25 78 ILE A CA 1
ATOM 636 C C . ILE A 1 78 ? 2.233 3.347 -10.078 1.00 96.25 78 ILE A C 1
ATOM 638 O O . ILE A 1 78 ? 1.561 2.654 -10.842 1.00 96.25 78 ILE A O 1
ATOM 642 N N . ASP A 1 79 ? 2.840 4.472 -10.433 1.00 96.81 79 ASP A N 1
ATOM 643 C CA . ASP A 1 79 ? 2.848 5.021 -11.783 1.00 96.81 79 ASP A CA 1
ATOM 644 C C . ASP A 1 79 ? 4.293 5.324 -12.186 1.00 96.81 79 ASP A C 1
ATOM 646 O O . ASP A 1 79 ? 5.029 5.980 -11.439 1.00 96.81 79 ASP A O 1
ATOM 650 N N . LEU A 1 80 ? 4.705 4.847 -13.364 1.00 95.62 80 LEU A N 1
ATOM 651 C CA . LEU A 1 80 ? 6.056 5.059 -13.877 1.00 95.62 80 LEU A CA 1
ATOM 652 C C . LEU A 1 80 ? 6.106 5.278 -15.389 1.00 95.62 80 LEU A C 1
ATOM 654 O O . LEU A 1 80 ? 5.247 4.811 -16.148 1.00 95.62 80 LEU A O 1
ATOM 658 N N . ILE A 1 81 ? 7.165 5.960 -15.822 1.00 96.62 81 ILE A N 1
ATOM 659 C CA . ILE A 1 81 ? 7.518 6.185 -17.224 1.00 96.62 81 ILE A CA 1
ATOM 660 C C . ILE A 1 81 ? 8.945 5.697 -17.444 1.00 96.62 81 ILE A C 1
ATOM 662 O O . ILE A 1 81 ? 9.855 6.052 -16.696 1.00 96.62 81 ILE A O 1
ATOM 666 N N . SER A 1 82 ? 9.136 4.874 -18.472 1.00 94.81 82 SER A N 1
ATOM 667 C CA . SER A 1 82 ? 10.445 4.371 -18.872 1.00 94.81 82 SER A CA 1
ATOM 668 C C . SER A 1 82 ? 11.007 5.117 -20.081 1.00 94.81 82 SER A C 1
ATOM 670 O O . SER A 1 82 ? 10.261 5.547 -20.960 1.00 94.81 82 SER A O 1
ATOM 672 N N . ASN A 1 83 ? 12.337 5.174 -20.185 1.00 93.06 83 ASN A N 1
ATOM 673 C CA . ASN A 1 83 ? 13.033 5.692 -21.367 1.00 93.06 83 ASN A CA 1
ATOM 674 C C . ASN A 1 83 ? 12.682 4.918 -22.652 1.00 93.06 83 ASN A C 1
ATOM 676 O O . ASN A 1 83 ? 12.732 5.472 -23.760 1.00 93.06 83 ASN A O 1
ATOM 680 N N . ARG A 1 84 ? 12.288 3.642 -22.526 1.00 91.75 84 ARG A N 1
ATOM 681 C CA . ARG A 1 84 ? 12.014 2.725 -23.640 1.00 91.75 84 ARG A CA 1
ATOM 682 C C . ARG A 1 84 ? 10.595 2.146 -23.585 1.00 91.75 84 ARG A C 1
ATOM 684 O O . ARG A 1 84 ? 10.017 2.034 -22.508 1.00 91.75 84 ARG A O 1
ATOM 691 N N . PRO A 1 85 ? 10.008 1.779 -24.743 1.00 94.88 85 PRO A N 1
ATOM 692 C CA . PRO A 1 85 ? 8.763 1.022 -24.773 1.00 94.88 85 PRO A CA 1
ATOM 693 C C . PRO A 1 85 ? 8.929 -0.326 -24.072 1.00 94.88 85 PRO A C 1
ATOM 695 O O . PRO A 1 85 ? 9.866 -1.075 -24.357 1.00 94.88 85 PRO A O 1
ATOM 698 N N . LEU A 1 86 ? 8.005 -0.611 -23.167 1.00 96.25 86 LEU A N 1
ATOM 699 C CA . LEU A 1 86 ? 7.986 -1.809 -22.351 1.00 96.25 86 LEU A CA 1
ATOM 700 C C . LEU A 1 86 ? 7.071 -2.856 -22.991 1.00 96.25 86 LEU A C 1
ATOM 702 O O . LEU A 1 86 ? 6.007 -2.522 -23.518 1.00 96.25 86 LEU A O 1
ATOM 706 N N . SER A 1 87 ? 7.470 -4.121 -22.898 1.00 96.56 87 SER A N 1
ATOM 707 C CA . SER A 1 87 ? 6.610 -5.259 -23.222 1.00 96.56 87 SER A CA 1
ATOM 708 C C . SER A 1 87 ? 5.842 -5.719 -21.988 1.00 96.56 87 SER A C 1
ATOM 710 O O . SER A 1 87 ? 4.650 -6.018 -22.067 1.00 96.56 87 SER A O 1
ATOM 712 N N . LYS A 1 88 ? 6.523 -5.764 -20.837 1.00 96.44 88 LYS A N 1
ATOM 713 C CA . LYS A 1 88 ? 5.996 -6.238 -19.556 1.00 96.44 88 LYS A CA 1
ATOM 714 C C . LYS A 1 88 ? 6.637 -5.469 -18.406 1.00 96.44 88 LYS A C 1
ATOM 716 O O . LYS A 1 88 ? 7.737 -4.931 -18.513 1.00 96.44 88 LYS A O 1
ATOM 721 N N . GLY A 1 89 ? 5.941 -5.449 -17.281 1.00 96.44 89 GLY A N 1
ATOM 722 C CA . GLY A 1 89 ? 6.448 -4.904 -16.033 1.00 96.44 89 GLY A CA 1
ATOM 723 C C . GLY A 1 89 ? 5.815 -5.630 -14.861 1.00 96.44 89 GLY A C 1
ATOM 724 O O . GLY A 1 89 ? 4.698 -6.137 -14.979 1.00 96.44 89 GLY A O 1
ATOM 725 N N . PHE A 1 90 ? 6.525 -5.699 -13.744 1.00 97.19 90 PHE A N 1
ATOM 726 C CA . PHE A 1 90 ? 6.059 -6.383 -12.552 1.00 97.19 90 PHE A CA 1
ATOM 727 C C . PHE A 1 90 ? 6.510 -5.677 -11.278 1.00 97.19 90 PHE A C 1
ATOM 729 O O . PHE A 1 90 ? 7.638 -5.194 -11.177 1.00 97.19 90 PHE A O 1
ATOM 736 N N . LEU A 1 91 ? 5.627 -5.687 -10.287 1.00 96.19 91 LEU A N 1
ATOM 737 C CA . LEU A 1 91 ? 5.925 -5.369 -8.901 1.00 96.19 91 LEU A CA 1
ATOM 738 C C . LEU A 1 91 ? 6.296 -6.672 -8.201 1.00 96.19 91 LEU A C 1
ATOM 740 O O . LEU A 1 91 ? 5.472 -7.579 -8.087 1.00 96.19 91 LEU A O 1
ATOM 744 N N . LYS A 1 92 ? 7.540 -6.782 -7.757 1.00 96.06 92 LYS A N 1
ATOM 745 C CA . LYS A 1 92 ? 8.023 -7.921 -6.990 1.00 96.06 92 LYS A CA 1
ATOM 746 C C . LYS A 1 92 ? 8.037 -7.561 -5.514 1.00 96.06 92 LYS A C 1
ATOM 748 O O . LYS A 1 92 ? 8.859 -6.750 -5.100 1.00 96.06 92 LYS A O 1
ATOM 753 N N . LEU A 1 93 ? 7.117 -8.148 -4.762 1.00 94.88 93 LEU A N 1
ATOM 754 C CA . LEU A 1 93 ? 6.991 -8.021 -3.314 1.00 94.88 93 LEU A CA 1
ATOM 755 C C . LEU A 1 93 ? 7.595 -9.275 -2.688 1.00 94.88 93 LEU A C 1
ATOM 757 O O . LEU A 1 93 ? 6.938 -10.314 -2.615 1.00 94.88 93 LEU A O 1
ATOM 761 N N . ASP A 1 94 ? 8.864 -9.195 -2.298 1.00 90.81 94 ASP A N 1
ATOM 762 C CA . ASP A 1 94 ? 9.662 -10.343 -1.853 1.00 90.81 94 ASP A CA 1
ATOM 763 C C . ASP A 1 94 ? 9.667 -11.491 -2.893 1.00 90.81 94 ASP A C 1
ATOM 765 O O . ASP A 1 94 ? 10.391 -11.427 -3.895 1.00 90.81 94 ASP A O 1
ATOM 769 N N . ASN A 1 95 ? 8.836 -12.521 -2.685 1.00 89.62 95 ASN A N 1
ATOM 770 C CA . ASN A 1 95 ? 8.673 -13.680 -3.573 1.00 89.62 95 ASN A CA 1
ATOM 771 C C . ASN A 1 95 ? 7.415 -13.608 -4.457 1.00 89.62 95 ASN A C 1
ATOM 773 O O . ASN A 1 95 ? 7.261 -14.422 -5.368 1.00 89.62 95 ASN A O 1
ATOM 777 N N . GLU A 1 96 ? 6.516 -12.663 -4.200 1.00 93.38 96 GLU A N 1
ATOM 778 C CA . GLU A 1 96 ? 5.284 -12.473 -4.958 1.00 93.38 96 GLU A CA 1
ATOM 779 C C . GLU A 1 96 ? 5.526 -11.524 -6.134 1.00 93.38 96 GLU A C 1
ATOM 781 O O . GLU A 1 96 ? 6.252 -10.536 -6.016 1.00 93.38 96 GLU A O 1
ATOM 786 N N . LYS A 1 97 ? 4.922 -11.822 -7.286 1.00 94.81 97 LYS A N 1
ATOM 787 C CA . LYS A 1 97 ? 5.095 -11.040 -8.511 1.00 94.81 97 LYS A CA 1
ATOM 788 C C . LYS A 1 97 ? 3.736 -10.623 -9.057 1.00 94.81 97 LYS A C 1
ATOM 790 O O . LYS A 1 97 ? 2.973 -11.458 -9.533 1.00 94.81 97 LYS A O 1
ATOM 795 N N . LEU A 1 98 ? 3.461 -9.325 -9.013 1.00 96.31 98 LEU A N 1
ATOM 796 C C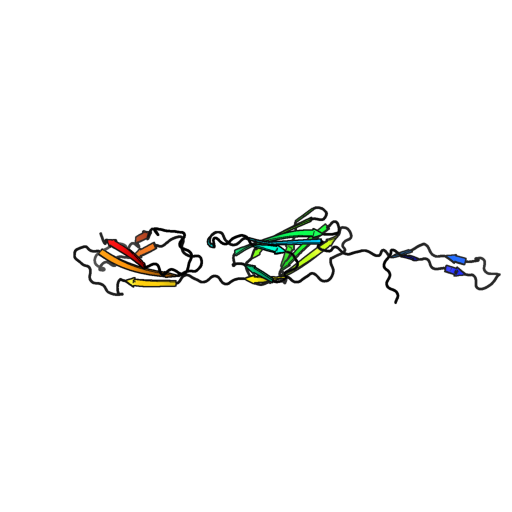A . LEU A 1 98 ? 2.219 -8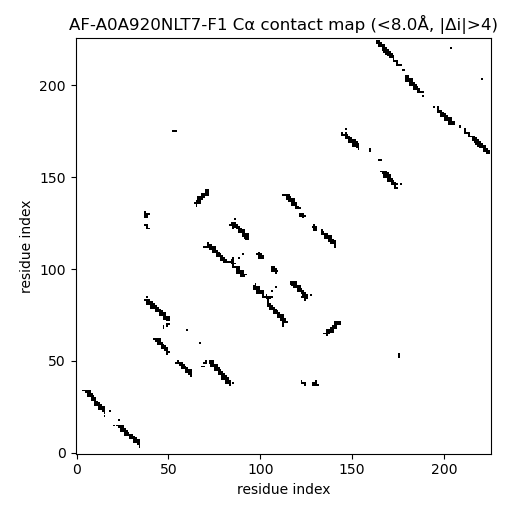.724 -9.486 1.00 96.31 98 LEU A CA 1
ATOM 797 C C . LEU A 1 98 ? 2.462 -8.028 -10.831 1.00 96.31 98 LEU A C 1
ATOM 799 O O . LEU A 1 98 ? 3.412 -7.252 -10.946 1.00 96.31 98 LEU A O 1
ATOM 803 N N . PRO A 1 99 ? 1.652 -8.284 -11.869 1.00 97.06 99 PRO A N 1
ATOM 804 C CA . PRO A 1 99 ? 1.838 -7.656 -13.171 1.00 97.06 99 PRO A CA 1
ATOM 805 C C . PRO A 1 99 ? 1.467 -6.169 -13.144 1.00 97.06 99 PRO A C 1
ATOM 807 O O . PRO A 1 99 ? 0.481 -5.761 -12.533 1.00 97.06 99 PRO A O 1
ATOM 810 N N . LEU A 1 100 ? 2.242 -5.364 -13.865 1.00 97.38 100 LEU A N 1
ATOM 811 C CA . LEU A 1 100 ? 1.902 -3.986 -14.199 1.00 97.38 100 LEU A CA 1
ATOM 812 C C . LEU A 1 100 ? 1.124 -3.942 -15.513 1.00 97.38 100 LEU A C 1
ATOM 814 O O . LEU A 1 100 ? 1.399 -4.688 -16.454 1.00 97.38 100 LEU A O 1
ATOM 818 N N . THR A 1 101 ? 0.198 -2.995 -15.610 1.00 97.94 101 THR A N 1
ATOM 819 C CA . THR A 1 101 ? -0.437 -2.641 -16.877 1.00 97.94 101 THR A CA 1
ATOM 820 C C . THR A 1 101 ? 0.504 -1.739 -17.660 1.00 97.94 101 THR A C 1
ATOM 822 O O . THR A 1 101 ? 0.768 -0.608 -17.255 1.00 97.94 101 THR A O 1
ATOM 825 N N . VAL A 1 102 ? 0.997 -2.231 -18.794 1.00 97.50 102 VAL A N 1
ATOM 826 C CA . VAL A 1 102 ? 1.954 -1.520 -19.646 1.00 97.50 102 VAL A CA 1
ATOM 827 C C . VAL A 1 102 ? 1.254 -0.909 -20.860 1.00 97.50 102 VAL A C 1
ATOM 829 O O . VAL A 1 102 ? 0.446 -1.558 -21.522 1.00 97.50 102 VAL A O 1
ATOM 832 N N . ARG A 1 103 ? 1.574 0.351 -21.170 1.00 96.94 103 ARG A N 1
ATOM 833 C CA . ARG A 1 103 ? 1.112 1.076 -22.362 1.00 96.94 103 ARG A CA 1
ATOM 834 C C . ARG A 1 103 ? 2.256 1.893 -22.958 1.00 96.94 103 ARG A C 1
ATOM 836 O O . ARG A 1 103 ? 2.523 3.024 -22.542 1.00 96.94 103 ARG A O 1
ATOM 843 N N . GLY A 1 104 ? 2.931 1.320 -23.952 1.00 95.69 104 GLY A N 1
ATOM 844 C CA . GLY A 1 104 ? 4.102 1.935 -24.575 1.00 95.69 104 GLY A CA 1
ATOM 845 C C . GLY A 1 104 ? 5.218 2.119 -23.549 1.00 95.69 104 GLY A C 1
ATOM 846 O O . GLY A 1 104 ? 5.767 1.145 -23.055 1.00 95.69 104 GLY A O 1
ATOM 847 N N . LYS A 1 105 ? 5.546 3.369 -23.217 1.00 96.25 105 LYS A N 1
ATOM 848 C CA . LYS A 1 105 ? 6.570 3.705 -22.211 1.00 96.25 105 LYS A CA 1
ATOM 849 C C . LYS A 1 105 ? 6.044 3.773 -20.773 1.00 96.25 105 LYS A C 1
ATOM 851 O O . LYS A 1 105 ? 6.836 3.892 -19.846 1.00 96.25 105 LYS A O 1
ATOM 856 N N . ARG A 1 106 ? 4.723 3.761 -20.576 1.00 97.44 106 ARG A N 1
ATOM 857 C CA . ARG A 1 106 ? 4.102 3.903 -19.252 1.00 97.44 106 ARG A CA 1
ATOM 858 C C . ARG A 1 106 ? 3.775 2.542 -18.662 1.00 97.44 106 ARG A C 1
ATOM 860 O O . ARG A 1 106 ? 3.324 1.658 -19.391 1.00 97.44 106 ARG A O 1
ATOM 867 N N . ALA A 1 107 ? 3.934 2.404 -17.353 1.00 97.31 107 ALA A N 1
ATOM 868 C CA . ALA A 1 107 ? 3.430 1.261 -16.609 1.00 97.31 107 ALA A CA 1
ATOM 869 C C . ALA A 1 107 ? 2.743 1.728 -15.323 1.00 97.31 107 ALA A C 1
ATOM 871 O O . ALA A 1 107 ? 3.197 2.677 -14.684 1.00 97.31 107 ALA A O 1
ATOM 872 N N . ALA A 1 108 ? 1.645 1.068 -14.965 1.00 97.81 108 ALA A N 1
ATOM 873 C CA . ALA A 1 108 ? 0.886 1.375 -13.761 1.00 97.81 108 ALA A CA 1
ATOM 874 C C . ALA A 1 108 ? 0.349 0.103 -13.103 1.00 97.81 108 ALA A C 1
ATOM 876 O O . ALA A 1 108 ? 0.065 -0.891 -13.776 1.00 97.81 108 ALA A O 1
ATOM 877 N N . GLY A 1 109 ? 0.200 0.133 -11.786 1.00 96.75 109 GLY A N 1
ATOM 878 C CA . GLY A 1 109 ? -0.365 -0.970 -11.017 1.00 96.75 109 GLY A CA 1
ATOM 879 C C . GLY A 1 109 ? -0.520 -0.612 -9.551 1.00 96.75 109 GLY A C 1
ATOM 880 O O . GLY A 1 109 ? -0.247 0.512 -9.138 1.00 96.75 109 GLY A O 1
ATOM 881 N N . GLY A 1 110 ? -0.977 -1.567 -8.756 1.00 95.69 110 GLY A N 1
ATOM 882 C CA . GLY A 1 110 ? -1.191 -1.342 -7.338 1.00 95.69 110 GLY A CA 1
ATOM 883 C C . GLY A 1 110 ? -1.582 -2.608 -6.603 1.00 95.69 110 GLY A C 1
ATOM 884 O O . GLY A 1 110 ? -1.846 -3.640 -7.220 1.00 95.69 110 GLY A O 1
ATOM 885 N N . PHE A 1 111 ? -1.580 -2.520 -5.281 1.00 96.19 111 PHE A N 1
ATOM 886 C CA . PHE A 1 111 ? -1.916 -3.617 -4.380 1.00 96.19 111 PHE A CA 1
ATOM 887 C C . PHE A 1 111 ? -2.352 -3.075 -3.015 1.00 96.19 111 PHE A C 1
ATOM 889 O O . PHE A 1 111 ? -2.139 -1.903 -2.694 1.00 96.19 111 PHE A O 1
ATOM 896 N N . ILE A 1 112 ? -2.961 -3.943 -2.208 1.00 96.00 112 ILE A N 1
ATOM 897 C CA . ILE A 1 112 ? -3.350 -3.627 -0.831 1.00 96.00 112 ILE A CA 1
ATOM 898 C C . ILE A 1 112 ? -2.152 -3.845 0.090 1.00 96.00 112 ILE A C 1
ATOM 900 O O . ILE A 1 112 ? -1.549 -4.923 0.115 1.00 96.00 112 ILE A O 1
ATOM 904 N N . PHE A 1 113 ? -1.828 -2.831 0.882 1.00 94.69 113 PHE A N 1
ATOM 905 C CA . PHE A 1 113 ? -0.716 -2.865 1.812 1.00 94.69 113 PHE A CA 1
ATOM 906 C C . PHE A 1 113 ? -1.066 -3.704 3.045 1.00 94.69 113 PHE A C 1
ATOM 908 O O . PHE A 1 113 ? -1.797 -3.264 3.926 1.00 94.69 113 PHE A O 1
ATOM 915 N N . SER A 1 114 ? -0.586 -4.944 3.097 1.00 92.88 114 SER A N 1
ATOM 916 C CA . SER A 1 114 ? -1.005 -5.927 4.113 1.00 92.88 114 SER A CA 1
ATOM 917 C C . SER A 1 114 ? 0.104 -6.372 5.063 1.00 92.88 114 SER A C 1
ATOM 919 O O . SER A 1 114 ? -0.193 -6.785 6.186 1.00 92.88 114 SER A O 1
ATOM 921 N N . ARG A 1 115 ? 1.362 -6.277 4.622 1.00 93.62 115 ARG A N 1
ATOM 922 C CA . ARG A 1 115 ? 2.570 -6.649 5.364 1.00 93.62 115 ARG A CA 1
ATOM 923 C C . ARG A 1 115 ? 3.744 -5.761 4.964 1.00 93.62 115 ARG A C 1
ATOM 925 O O . ARG A 1 115 ? 3.751 -5.237 3.849 1.00 93.62 115 ARG A O 1
ATOM 932 N N . ASP A 1 116 ? 4.738 -5.679 5.839 1.00 95.56 116 ASP A N 1
ATOM 933 C CA . ASP A 1 116 ? 6.062 -5.176 5.480 1.00 95.56 116 ASP A CA 1
ATOM 934 C C . ASP A 1 116 ? 6.644 -6.034 4.355 1.00 95.56 116 ASP A C 1
ATOM 936 O O . ASP A 1 116 ? 6.497 -7.259 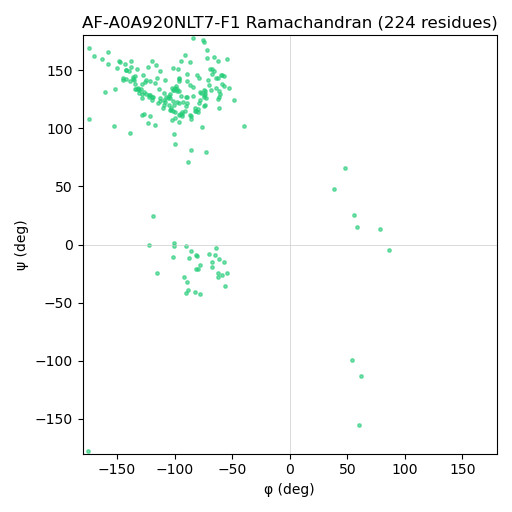4.365 1.00 95.56 116 ASP A O 1
ATOM 940 N N . ALA A 1 117 ? 7.271 -5.394 3.373 1.00 95.25 117 ALA A N 1
ATOM 941 C CA . ALA A 1 117 ? 7.815 -6.091 2.213 1.00 95.25 117 ALA A CA 1
ATOM 942 C C . ALA A 1 117 ? 8.917 -5.280 1.532 1.00 95.25 117 ALA A C 1
ATOM 944 O O . ALA A 1 117 ? 8.940 -4.046 1.590 1.00 95.25 117 ALA A O 1
ATOM 945 N N . LEU A 1 118 ? 9.803 -5.979 0.824 1.00 95.62 118 LEU A N 1
ATOM 946 C CA . LEU A 1 118 ? 10.749 -5.359 -0.089 1.00 95.62 118 LEU A CA 1
ATOM 947 C C . LEU A 1 118 ? 10.161 -5.342 -1.500 1.00 95.62 118 LEU A C 1
ATOM 949 O O . LEU A 1 118 ? 10.025 -6.380 -2.152 1.00 95.62 118 LEU A O 1
ATOM 953 N N . LEU A 1 119 ? 9.849 -4.149 -1.994 1.00 95.31 119 LEU A N 1
ATOM 954 C CA . LEU A 1 119 ? 9.348 -3.942 -3.343 1.00 95.31 119 LEU A CA 1
ATOM 955 C C . LEU A 1 119 ? 10.505 -3.707 -4.320 1.00 95.31 119 LEU A C 1
ATOM 957 O O . LEU A 1 119 ? 11.317 -2.802 -4.147 1.00 95.31 119 LEU A O 1
ATOM 961 N N . LYS A 1 120 ? 10.541 -4.484 -5.400 1.00 95.19 120 LYS A N 1
ATOM 962 C CA . LYS A 1 120 ? 11.411 -4.263 -6.561 1.00 95.19 120 LYS A CA 1
ATOM 963 C C . LYS A 1 120 ? 10.570 -4.187 -7.822 1.00 95.19 120 LYS A C 1
ATOM 965 O O . LYS A 1 120 ? 9.622 -4.948 -7.987 1.00 95.19 120 LYS A O 1
ATOM 970 N N . ILE A 1 121 ? 10.934 -3.293 -8.731 1.00 95.31 121 ILE A N 1
ATOM 971 C CA . ILE A 1 121 ? 10.217 -3.125 -9.996 1.00 95.31 121 ILE A CA 1
ATOM 972 C C . ILE A 1 121 ? 11.044 -3.757 -11.103 1.00 95.31 121 ILE A C 1
ATOM 974 O O . ILE A 1 121 ? 12.156 -3.316 -11.395 1.00 95.31 121 ILE A O 1
ATOM 978 N N . GLU A 1 122 ? 10.497 -4.804 -11.703 1.00 95.62 122 GLU A N 1
ATOM 979 C CA . GLU A 1 122 ? 11.108 -5.508 -12.824 1.00 95.62 122 GLU A CA 1
ATOM 980 C C . GLU A 1 122 ? 10.432 -5.038 -14.114 1.00 95.62 122 GLU A C 1
ATOM 982 O O . GLU A 1 122 ? 9.222 -5.186 -14.277 1.00 95.62 122 GLU A O 1
ATOM 987 N N . LEU A 1 123 ? 11.208 -4.461 -15.028 1.00 96.06 123 LEU A N 1
ATOM 988 C CA . LEU A 1 123 ? 10.746 -3.980 -16.329 1.00 96.06 123 LEU A CA 1
ATOM 989 C C . LEU A 1 123 ? 11.401 -4.799 -17.433 1.00 96.06 123 LEU A C 1
ATOM 991 O O . LEU A 1 123 ? 12.579 -5.129 -17.323 1.00 96.06 123 LEU A O 1
ATOM 995 N N . GLU A 1 124 ? 10.663 -5.073 -18.503 1.00 95.25 124 GLU A N 1
ATOM 996 C CA . GLU A 1 124 ? 11.144 -5.767 -19.696 1.00 95.25 124 GLU A CA 1
ATOM 997 C C . GLU A 1 124 ? 10.741 -4.968 -20.939 1.00 95.25 124 GLU A C 1
ATOM 999 O O . GLU A 1 124 ? 9.587 -4.554 -21.079 1.00 95.25 124 GLU A O 1
ATOM 1004 N N . ASP A 1 125 ? 11.690 -4.721 -21.840 1.00 93.31 125 ASP A N 1
ATOM 1005 C CA . ASP A 1 125 ? 11.418 -4.045 -23.108 1.00 93.31 125 ASP A CA 1
ATOM 1006 C C . ASP A 1 125 ? 10.903 -5.014 -24.192 1.00 93.31 125 ASP A C 1
ATOM 1008 O O . ASP A 1 125 ? 10.801 -6.227 -23.998 1.00 93.31 125 ASP A O 1
ATOM 1012 N N . ASN A 1 126 ? 10.577 -4.488 -25.374 1.00 91.44 126 ASN A N 1
ATOM 1013 C CA . ASN A 1 126 ? 10.099 -5.296 -26.509 1.00 91.44 126 ASN A CA 1
ATOM 1014 C C . ASN A 1 126 ? 11.132 -6.284 -27.079 1.00 91.44 126 ASN A C 1
ATOM 1016 O O . ASN A 1 126 ? 10.786 -7.098 -27.932 1.00 91.44 126 ASN A O 1
ATOM 1020 N N . ARG A 1 127 ? 12.390 -6.211 -26.639 1.00 88.75 127 ARG A N 1
ATOM 1021 C CA . ARG A 1 127 ? 13.481 -7.106 -27.045 1.00 88.75 127 ARG A CA 1
ATOM 1022 C C . ARG A 1 127 ? 13.751 -8.184 -25.990 1.00 88.75 127 ARG A C 1
ATOM 1024 O O . ARG A 1 127 ? 14.671 -8.974 -26.173 1.00 88.75 127 ARG A O 1
ATOM 1031 N N . GLY A 1 128 ? 12.985 -8.210 -24.895 1.00 89.56 128 GLY A N 1
ATOM 1032 C CA . GLY A 1 128 ? 13.200 -9.117 -23.767 1.00 89.56 128 GLY A CA 1
ATOM 1033 C C . GLY A 1 128 ? 14.325 -8.674 -22.826 1.00 89.56 128 GLY A C 1
ATOM 1034 O O . GLY A 1 128 ? 14.795 -9.468 -22.013 1.00 89.56 128 GLY A O 1
ATOM 1035 N N . ILE A 1 129 ? 14.800 -7.42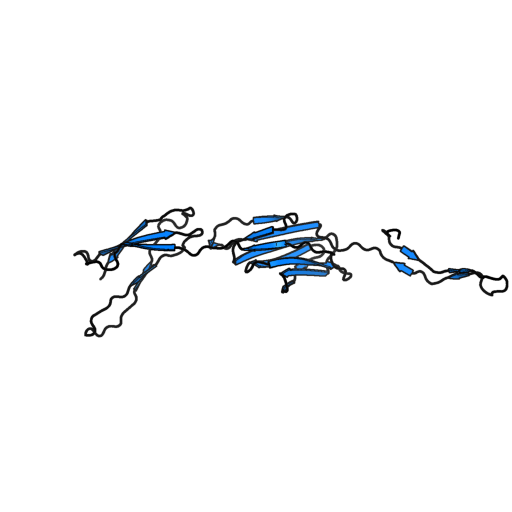7 -22.934 1.00 90.19 129 ILE A N 1
ATOM 1036 C CA . ILE A 1 129 ? 15.879 -6.905 -22.091 1.00 90.19 129 ILE A CA 1
ATOM 1037 C C . ILE A 1 129 ? 15.279 -6.294 -20.830 1.00 90.19 129 ILE A C 1
ATOM 1039 O O . ILE A 1 129 ? 14.425 -5.408 -20.899 1.00 90.19 129 ILE A O 1
ATOM 1043 N N . THR A 1 130 ? 15.776 -6.733 -19.674 1.00 93.12 130 THR A N 1
ATOM 1044 C CA . THR A 1 130 ? 15.318 -6.260 -18.368 1.00 93.12 130 THR A CA 1
ATOM 1045 C C . THR A 1 130 ? 16.156 -5.119 -17.798 1.00 93.12 130 THR A C 1
ATOM 1047 O O . THR A 1 130 ? 17.330 -4.926 -18.159 1.00 93.12 130 THR A O 1
ATOM 1050 N N . ASN A 1 131 ? 15.555 -4.361 -16.878 1.00 93.06 131 ASN A N 1
ATOM 1051 C CA . ASN A 1 131 ? 16.276 -3.374 -16.082 1.00 93.06 131 ASN A CA 1
ATOM 1052 C C . ASN A 1 131 ? 17.315 -4.061 -15.181 1.00 93.06 131 ASN A C 1
ATOM 1054 O O . ASN A 1 131 ? 17.101 -5.156 -14.663 1.00 93.06 131 ASN A O 1
ATOM 1058 N N . GLN A 1 132 ? 18.467 -3.416 -15.005 1.00 88.06 132 GLN A N 1
ATOM 1059 C CA . GLN A 1 132 ? 19.549 -3.933 -14.170 1.00 88.06 132 GLN A CA 1
ATOM 1060 C C . GLN A 1 132 ? 19.475 -3.309 -12.778 1.00 88.06 132 GLN A C 1
ATOM 1062 O O . GLN A 1 132 ? 19.211 -2.118 -12.656 1.00 88.06 132 GLN A O 1
ATOM 1067 N N . ASN A 1 133 ? 19.735 -4.117 -11.747 1.00 85.50 133 ASN A N 1
ATOM 1068 C CA . ASN A 1 133 ? 19.767 -3.706 -10.340 1.00 85.50 133 ASN A CA 1
ATOM 1069 C C . ASN A 1 133 ? 18.545 -2.862 -9.913 1.00 85.50 133 ASN A C 1
ATOM 1071 O O . ASN A 1 133 ? 18.704 -1.683 -9.592 1.00 85.50 133 ASN A O 1
ATOM 1075 N N . PRO A 1 134 ? 17.326 -3.441 -9.901 1.00 87.50 134 PRO A N 1
ATOM 1076 C CA . PRO A 1 134 ? 16.131 -2.730 -9.457 1.00 87.50 134 PRO A CA 1
ATOM 1077 C C . PRO A 1 134 ? 16.314 -2.108 -8.070 1.00 87.50 134 PRO A C 1
ATOM 1079 O O . PRO A 1 134 ? 16.786 -2.780 -7.148 1.00 87.50 134 PRO A O 1
ATOM 1082 N N . ILE A 1 135 ? 15.896 -0.849 -7.924 1.00 88.94 135 ILE A N 1
ATOM 1083 C CA . ILE A 1 135 ? 15.924 -0.133 -6.645 1.00 88.94 135 ILE A CA 1
ATOM 1084 C C . ILE A 1 135 ? 15.008 -0.874 -5.654 1.00 88.94 135 ILE A C 1
ATOM 1086 O O . ILE A 1 135 ? 13.845 -1.123 -5.989 1.00 88.94 135 ILE A O 1
ATOM 1090 N N . PRO A 1 136 ? 15.511 -1.262 -4.468 1.00 92.56 136 PRO A N 1
ATOM 1091 C CA . PRO A 1 136 ? 14.683 -1.832 -3.417 1.00 92.56 136 PRO A CA 1
ATOM 1092 C C . PRO A 1 136 ? 13.933 -0.720 -2.672 1.00 92.56 136 PRO A C 1
ATOM 1094 O O . PRO A 1 136 ? 14.557 0.168 -2.098 1.00 92.56 136 PRO A O 1
ATOM 1097 N N . TYR A 1 137 ? 12.606 -0.794 -2.659 1.00 94.56 137 TYR A N 1
ATOM 1098 C CA . TYR A 1 137 ? 11.744 0.063 -1.850 1.00 94.56 137 TYR A CA 1
ATOM 1099 C C . TYR A 1 137 ? 11.286 -0.708 -0.608 1.00 94.56 137 TYR A C 1
ATOM 1101 O O . TYR A 1 137 ? 10.709 -1.790 -0.723 1.00 94.56 137 TYR A O 1
ATOM 1109 N N . HIS A 1 138 ? 11.549 -0.169 0.577 1.00 95.56 138 HIS A N 1
ATOM 1110 C CA . HIS A 1 138 ? 11.135 -0.748 1.848 1.00 95.56 138 HIS A CA 1
ATOM 1111 C C . HIS A 1 138 ? 9.725 -0.279 2.184 1.00 95.56 138 HIS A C 1
ATOM 1113 O O . HIS A 1 138 ? 9.500 0.892 2.484 1.00 95.56 138 HIS A O 1
ATOM 1119 N N . LEU A 1 139 ? 8.770 -1.202 2.140 1.00 95.56 139 LEU A N 1
ATOM 1120 C CA . LEU A 1 139 ? 7.404 -0.940 2.564 1.00 95.56 139 LEU A CA 1
ATOM 1121 C C . LEU A 1 139 ? 7.291 -1.274 4.053 1.00 95.56 139 LEU A C 1
ATOM 1123 O O . LEU A 1 139 ? 7.513 -2.422 4.436 1.00 95.56 139 LEU A O 1
ATOM 1127 N N . GLN A 1 140 ? 6.950 -0.282 4.875 1.00 95.88 140 GLN A N 1
ATOM 1128 C CA . GLN A 1 140 ? 6.735 -0.433 6.316 1.00 95.88 140 GLN A CA 1
ATOM 1129 C C . GLN A 1 140 ? 5.308 -0.057 6.716 1.00 95.88 140 GLN A C 1
ATOM 1131 O O . GLN A 1 140 ? 4.829 1.047 6.430 1.00 95.88 140 GLN A O 1
ATOM 1136 N N . ILE A 1 141 ? 4.639 -0.967 7.408 1.00 94.00 141 ILE A N 1
ATOM 1137 C CA . ILE A 1 141 ? 3.328 -0.731 7.986 1.00 94.00 141 ILE A CA 1
ATOM 1138 C C . ILE A 1 141 ? 3.474 0.102 9.250 1.00 94.00 141 ILE A C 1
ATOM 1140 O O . ILE A 1 141 ? 4.253 -0.200 10.153 1.00 94.00 141 ILE A O 1
ATOM 1144 N N . LEU A 1 142 ? 2.673 1.159 9.318 1.00 91.56 142 LEU A N 1
ATOM 1145 C CA . LEU A 1 142 ? 2.431 1.874 10.556 1.00 91.56 142 LEU A CA 1
ATOM 1146 C C . LEU A 1 142 ? 1.429 1.059 11.385 1.00 91.56 142 LEU A C 1
ATOM 1148 O O . LEU A 1 142 ? 0.360 0.726 10.861 1.00 91.56 142 LEU A O 1
ATOM 1152 N N . PRO A 1 143 ? 1.775 0.694 12.634 1.00 83.88 143 PRO A N 1
ATOM 1153 C CA . PRO A 1 143 ? 0.872 -0.054 13.491 1.00 83.88 143 PRO A CA 1
ATOM 1154 C C . PRO A 1 143 ? -0.367 0.787 13.792 1.00 83.88 143 PRO A C 1
ATOM 1156 O O . PRO A 1 143 ? -0.253 1.970 14.107 1.00 83.88 143 PRO A O 1
ATOM 1159 N N . ASP A 1 144 ? -1.520 0.140 13.689 1.00 84.50 144 ASP A N 1
ATOM 1160 C CA . ASP A 1 144 ? -2.817 0.659 14.108 1.00 84.50 144 ASP A CA 1
ATOM 1161 C C . ASP A 1 144 ? -3.083 0.150 15.530 1.00 84.50 144 ASP A C 1
ATOM 1163 O O . ASP A 1 144 ? -2.887 -1.045 15.798 1.00 84.50 144 ASP A O 1
ATOM 1167 N N . LEU A 1 145 ? -3.414 1.046 16.458 1.00 83.38 145 LEU A N 1
ATOM 1168 C CA . LEU A 1 145 ? -3.643 0.669 17.847 1.00 83.38 145 LEU A CA 1
ATOM 1169 C C . LEU A 1 145 ? -5.096 0.245 18.023 1.00 83.38 145 LEU A C 1
ATOM 1171 O O . LEU A 1 145 ? -6.012 0.885 17.532 1.00 83.38 145 LEU A O 1
ATOM 1175 N N . ASN A 1 146 ? -5.317 -0.839 18.767 1.00 82.50 146 ASN A N 1
ATOM 1176 C CA . ASN A 1 146 ? -6.679 -1.190 19.139 1.00 82.50 146 ASN A CA 1
ATOM 1177 C C . ASN A 1 146 ? -7.243 -0.130 20.098 1.00 82.50 146 ASN A C 1
ATOM 1179 O O . ASN A 1 146 ? -6.506 0.346 20.972 1.00 82.50 146 ASN A O 1
ATOM 1183 N N . PRO A 1 147 ? -8.551 0.145 20.026 1.00 83.50 147 PRO A N 1
ATOM 1184 C CA . PRO A 1 147 ? -9.192 1.045 20.966 1.00 83.50 147 PRO A CA 1
ATOM 1185 C C . PRO A 1 147 ? -9.123 0.539 22.410 1.00 83.50 147 PRO A C 1
ATOM 1187 O O . PRO A 1 147 ? -9.314 -0.653 22.666 1.00 83.50 147 PRO A O 1
ATOM 1190 N N . ASP A 1 148 ? -8.946 1.454 23.367 1.00 85.81 148 ASP A N 1
ATOM 1191 C CA . ASP A 1 148 ? -9.089 1.182 24.805 1.00 85.81 148 ASP A CA 1
ATOM 1192 C C . ASP A 1 148 ? -10.446 1.689 25.303 1.00 85.81 148 ASP A C 1
ATOM 1194 O O . ASP A 1 148 ? -10.840 2.829 25.039 1.00 85.81 148 ASP A O 1
ATOM 1198 N N . MET A 1 149 ? -11.159 0.858 26.065 1.00 84.31 149 MET A N 1
ATOM 1199 C CA . MET A 1 149 ? -12.432 1.212 26.693 1.00 84.31 149 MET A CA 1
ATOM 1200 C C . MET A 1 149 ? -12.422 0.812 28.163 1.00 84.31 149 MET A C 1
ATOM 1202 O O . MET A 1 149 ? -12.072 -0.312 28.519 1.00 84.31 149 MET A O 1
ATOM 1206 N N . ARG A 1 150 ? -12.864 1.724 29.029 1.00 85.88 150 ARG A N 1
ATOM 1207 C CA . ARG A 1 150 ? -12.994 1.494 30.468 1.00 85.88 150 ARG A CA 1
ATOM 1208 C C . ARG A 1 150 ? -14.331 1.989 30.980 1.00 85.88 150 ARG A C 1
ATOM 1210 O O . ARG A 1 150 ? -14.726 3.124 30.714 1.00 85.88 150 ARG A O 1
ATOM 1217 N N . VAL A 1 151 ? -14.978 1.152 31.780 1.00 85.88 151 VAL A N 1
ATOM 1218 C CA . VAL A 1 151 ? -16.162 1.522 32.554 1.00 85.88 151 VAL A CA 1
ATOM 1219 C C . VAL A 1 151 ? -15.693 2.225 33.825 1.00 85.88 151 VAL A C 1
ATOM 1221 O O . VAL A 1 151 ? -15.002 1.633 34.650 1.00 85.88 151 VAL A O 1
ATOM 1224 N N . ILE A 1 152 ? -16.021 3.508 33.953 1.00 86.88 152 ILE A N 1
ATOM 1225 C CA . ILE A 1 152 ? -15.792 4.301 35.167 1.00 86.88 152 ILE A CA 1
ATOM 1226 C C . ILE A 1 152 ? -16.994 4.153 36.105 1.00 86.88 152 ILE A C 1
ATOM 1228 O O . ILE A 1 152 ? -16.815 4.061 37.318 1.00 86.88 152 ILE A O 1
ATOM 1232 N N . GLN A 1 153 ? -18.208 4.121 35.546 1.00 83.50 153 GLN A N 1
ATOM 1233 C CA . GLN A 1 153 ? -19.454 3.822 36.257 1.00 83.50 153 GLN A CA 1
ATOM 1234 C C . GLN A 1 153 ? -20.385 2.987 35.362 1.00 83.50 153 GLN A C 1
ATOM 1236 O O . GLN A 1 153 ? -20.345 3.165 34.140 1.00 83.50 153 GLN A O 1
ATOM 1241 N N . PRO A 1 154 ? -21.235 2.123 35.939 1.00 86.19 154 PRO A N 1
ATOM 1242 C CA . PRO A 1 154 ? -21.398 1.868 37.374 1.00 86.19 154 PRO A CA 1
ATOM 1243 C C . PRO A 1 154 ? -20.248 1.033 37.966 1.00 86.19 154 PRO A C 1
ATOM 1245 O O . PRO A 1 154 ? -19.360 0.566 37.253 1.00 86.19 154 PRO A O 1
ATOM 1248 N N . ALA A 1 155 ? -20.253 0.862 39.289 1.00 86.12 155 ALA A N 1
ATOM 1249 C CA . ALA A 1 155 ? -19.431 -0.163 39.926 1.00 86.12 155 ALA A CA 1
ATOM 1250 C C . ALA A 1 155 ? -19.930 -1.566 39.508 1.00 86.12 155 ALA A C 1
ATOM 1252 O O . ALA A 1 155 ? -21.083 -1.690 39.091 1.00 86.12 155 ALA A O 1
ATOM 1253 N N . PRO A 1 156 ? -19.119 -2.633 39.654 1.00 86.75 156 PRO A N 1
ATOM 1254 C CA . PRO A 1 156 ? -19.535 -3.995 39.297 1.00 86.75 156 PRO A CA 1
ATOM 1255 C C . PRO A 1 156 ? -20.832 -4.459 39.974 1.00 86.75 156 PRO A C 1
ATOM 1257 O O . PRO A 1 156 ? -21.515 -5.336 39.459 1.00 86.75 156 PRO A O 1
ATOM 1260 N N . ILE A 1 157 ? -21.158 -3.873 41.130 1.00 87.69 157 ILE A N 1
ATOM 1261 C CA . ILE A 1 157 ? -22.416 -4.067 41.844 1.00 87.69 157 ILE A CA 1
ATOM 1262 C C . ILE A 1 157 ? -22.982 -2.680 42.138 1.00 87.69 157 ILE A C 1
ATOM 1264 O O . ILE A 1 157 ? -22.290 -1.837 42.714 1.00 87.69 157 ILE A O 1
ATOM 1268 N N . VAL A 1 158 ? -24.231 -2.450 41.740 1.00 84.75 158 VAL A N 1
ATOM 1269 C CA . VAL A 1 158 ? -24.969 -1.215 42.010 1.00 84.75 158 VAL A CA 1
ATOM 1270 C C . VAL A 1 158 ? -26.372 -1.570 42.490 1.00 84.75 158 VAL A C 1
ATOM 1272 O O . VAL A 1 158 ? -26.992 -2.494 41.965 1.00 84.75 158 VAL A O 1
ATOM 1275 N N . GLU A 1 159 ? -26.859 -0.860 43.501 1.00 84.94 159 GLU A N 1
ATOM 1276 C CA . GLU A 1 159 ? -28.263 -0.934 43.904 1.00 84.94 159 GLU A CA 1
ATOM 1277 C C . GLU A 1 159 ? -29.082 0.019 43.029 1.00 84.94 159 GLU A C 1
ATOM 1279 O O . GLU A 1 159 ? -28.662 1.151 42.775 1.00 84.94 159 GLU A O 1
ATOM 1284 N N . LEU A 1 160 ? -30.236 -0.441 42.546 1.00 82.31 160 LEU A N 1
ATOM 1285 C CA . LEU A 1 160 ? -31.122 0.371 41.715 1.00 82.31 160 LEU A CA 1
ATOM 1286 C C . LEU A 1 160 ? -31.913 1.358 42.578 1.00 82.31 160 LEU A C 1
ATOM 1288 O O . LEU A 1 160 ? -32.514 0.980 43.585 1.00 82.31 160 LEU A O 1
ATOM 1292 N N . GLY A 1 161 ? -31.919 2.623 42.159 1.00 79.44 161 GLY A N 1
ATOM 1293 C CA . GLY A 1 161 ? -32.759 3.662 42.745 1.00 79.44 161 GLY A CA 1
ATOM 1294 C C . GLY A 1 161 ? -34.224 3.542 42.318 1.00 79.44 161 GLY A C 1
ATOM 1295 O O . GLY A 1 161 ? -34.593 2.721 41.479 1.00 79.44 161 GLY A O 1
ATOM 1296 N N . THR A 1 162 ? -35.074 4.405 42.874 1.00 82.69 162 THR A N 1
ATOM 1297 C CA . THR A 1 162 ? -36.512 4.462 42.552 1.00 82.69 162 THR A CA 1
ATOM 1298 C C . THR A 1 162 ? -36.787 4.816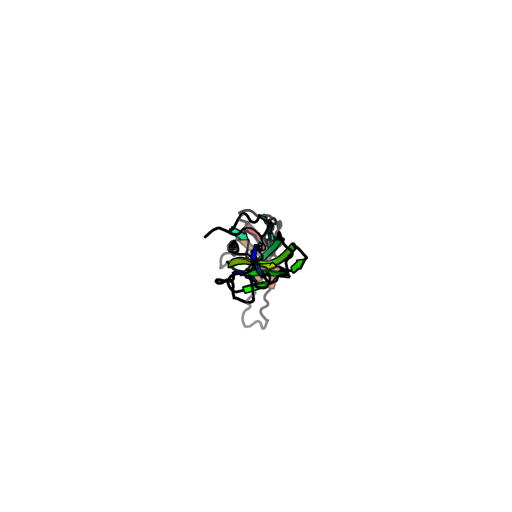 41.087 1.00 82.69 162 THR A C 1
ATOM 1300 O O . THR A 1 162 ? -37.846 4.486 40.566 1.00 82.69 162 THR A O 1
ATOM 1303 N N . ASP A 1 163 ? -35.848 5.500 40.434 1.00 81.50 163 ASP A N 1
ATOM 1304 C CA . ASP A 1 163 ? -35.906 5.873 39.021 1.00 81.50 163 ASP A CA 1
ATOM 1305 C C . ASP A 1 163 ? -35.489 4.738 38.074 1.00 81.50 163 ASP A C 1
ATOM 1307 O O . ASP A 1 163 ? -35.674 4.876 36.870 1.00 81.50 163 ASP A O 1
ATOM 1311 N N . GLN A 1 164 ? -34.955 3.630 38.607 1.00 79.75 164 GLN A N 1
ATOM 1312 C CA . GLN A 1 164 ? -34.485 2.462 37.851 1.00 79.75 1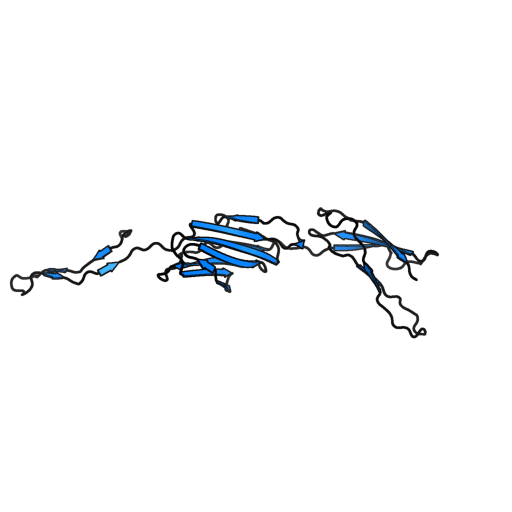64 GLN A CA 1
ATOM 1313 C C . GLN A 1 164 ? -33.436 2.807 36.783 1.00 79.75 164 GLN A C 1
ATOM 1315 O O . GLN A 1 164 ? -33.256 2.077 35.807 1.00 79.75 164 GLN A O 1
ATOM 1320 N N . LEU A 1 165 ? -32.705 3.907 36.993 1.00 78.19 165 LEU A N 1
ATOM 1321 C CA . LEU A 1 165 ? -31.683 4.362 36.067 1.00 78.19 165 LEU A CA 1
ATOM 1322 C C . LEU A 1 165 ? -30.296 3.878 36.484 1.00 78.19 165 LEU A C 1
ATOM 1324 O O . LEU A 1 165 ? -29.857 4.070 37.618 1.00 78.19 165 LEU A O 1
ATOM 1328 N N . ILE A 1 166 ? -29.556 3.324 35.524 1.00 80.88 166 ILE A N 1
ATOM 1329 C CA . ILE A 1 166 ? -28.133 3.020 35.698 1.00 80.88 166 ILE A CA 1
ATOM 1330 C C . ILE A 1 166 ? -27.308 4.108 34.998 1.00 80.88 166 ILE A C 1
ATOM 1332 O O . ILE A 1 166 ? -27.362 4.203 33.767 1.00 80.88 166 ILE A O 1
ATOM 1336 N N . PRO A 1 167 ? -26.528 4.924 35.737 1.00 78.50 167 PRO A N 1
ATOM 1337 C CA . PRO A 1 167 ? -25.606 5.870 35.129 1.00 78.50 167 PRO A CA 1
ATOM 1338 C C . PRO A 1 167 ? -24.405 5.122 34.551 1.00 78.50 167 PRO A C 1
ATOM 1340 O O . PRO A 1 167 ? -23.649 4.459 35.266 1.00 78.50 167 PRO A O 1
ATOM 1343 N N . ILE A 1 168 ? -24.208 5.267 33.248 1.00 79.88 168 ILE A N 1
ATOM 1344 C CA . ILE A 1 168 ? -23.086 4.679 32.530 1.00 79.88 168 ILE A CA 1
ATOM 1345 C C . ILE A 1 168 ? -22.092 5.783 32.230 1.00 79.88 168 ILE A C 1
ATOM 1347 O O . ILE A 1 168 ? -22.415 6.748 31.540 1.00 79.88 168 ILE A O 1
ATOM 1351 N N . HIS A 1 169 ? -20.878 5.610 32.744 1.00 81.06 169 HIS A N 1
ATOM 1352 C CA . HIS A 1 169 ? -19.750 6.470 32.457 1.00 81.06 169 HIS A CA 1
ATOM 1353 C C . HIS A 1 169 ? -18.621 5.649 31.848 1.00 81.06 169 HIS A C 1
ATOM 1355 O O . HIS A 1 169 ? -17.976 4.849 32.525 1.00 81.06 169 HIS A O 1
ATOM 1361 N N . LEU A 1 170 ? -18.368 5.879 30.563 1.00 79.56 170 LEU A N 1
ATOM 1362 C CA . LEU A 1 170 ? -17.301 5.229 29.812 1.00 79.56 170 LEU A CA 1
ATOM 1363 C C . LEU A 1 170 ? -16.176 6.212 29.516 1.00 79.56 170 LEU A C 1
ATOM 1365 O O . LEU A 1 170 ? -16.425 7.366 29.159 1.00 79.56 170 LEU A O 1
ATOM 1369 N N . LYS A 1 171 ? -14.946 5.715 29.600 1.00 81.75 171 LYS A N 1
ATOM 1370 C CA . LYS A 1 171 ? -13.762 6.341 29.028 1.00 81.75 171 LYS A CA 1
ATOM 1371 C C . LYS A 1 171 ? -13.306 5.505 27.846 1.00 81.75 171 LYS A C 1
ATOM 1373 O O . LYS A 1 171 ? -13.041 4.318 28.004 1.00 81.75 171 LYS A O 1
ATOM 1378 N N . ILE A 1 172 ? -13.199 6.141 26.688 1.00 80.62 172 ILE A N 1
ATOM 1379 C CA . ILE A 1 172 ? -12.810 5.487 25.442 1.00 80.62 172 ILE A CA 1
ATOM 1380 C C . ILE A 1 172 ? -11.674 6.288 24.799 1.00 80.62 172 ILE A C 1
ATOM 1382 O O . ILE A 1 172 ? -11.742 7.520 24.754 1.00 80.62 172 ILE A O 1
ATOM 1386 N N . GLU A 1 173 ? -10.624 5.607 24.349 1.00 80.94 173 GLU A N 1
ATOM 1387 C CA . GLU A 1 173 ? -9.431 6.197 23.735 1.00 80.94 173 GLU A CA 1
ATOM 1388 C C . GLU A 1 173 ? -9.041 5.426 22.473 1.00 80.94 173 GLU A C 1
ATOM 1390 O O . GLU A 1 173 ? -8.996 4.201 22.494 1.00 80.94 173 GLU A O 1
ATOM 1395 N N . ASP A 1 174 ? -8.747 6.151 21.394 1.00 83.00 174 ASP A N 1
ATOM 1396 C CA . ASP A 1 174 ? -8.244 5.604 20.129 1.00 83.00 174 ASP A CA 1
ATOM 1397 C C . ASP A 1 174 ? -7.619 6.738 19.290 1.00 83.00 174 ASP A C 1
ATOM 1399 O O . ASP A 1 174 ? -7.863 7.928 19.551 1.00 83.00 174 ASP A O 1
ATOM 1403 N N . ASP A 1 175 ? -6.764 6.387 18.337 1.00 75.62 175 ASP A N 1
ATOM 1404 C CA . ASP A 1 175 ? -6.029 7.285 17.449 1.00 75.62 175 ASP A CA 1
ATOM 1405 C C . ASP A 1 175 ? -6.746 7.587 16.117 1.00 75.62 175 ASP A C 1
ATOM 1407 O O . ASP A 1 175 ? -6.587 8.707 15.619 1.00 75.62 175 ASP A O 1
ATOM 1411 N N . PHE A 1 176 ? -7.584 6.672 15.609 1.00 77.19 176 PHE A N 1
ATOM 1412 C CA . PHE A 1 176 ? -8.436 6.789 14.401 1.00 77.19 176 PHE A CA 1
ATOM 1413 C C . PHE A 1 176 ? -9.942 6.581 14.646 1.00 77.19 176 PHE A C 1
ATOM 1415 O O . PHE A 1 176 ? -10.753 6.768 13.739 1.00 77.19 176 PHE A O 1
ATOM 1422 N N . GLY A 1 177 ? -10.286 6.314 15.907 1.00 72.62 177 GLY A N 1
ATOM 1423 C CA . GLY A 1 177 ? -11.516 6.425 16.683 1.00 72.62 177 GLY A CA 1
ATOM 1424 C C . GLY A 1 177 ? -12.688 5.622 16.190 1.00 72.62 177 GLY A C 1
ATOM 1425 O O . GLY A 1 177 ? -12.540 4.540 15.644 1.00 72.62 177 GLY A O 1
ATOM 1426 N N . PHE A 1 178 ? -13.884 6.083 16.543 1.00 73.50 178 PHE A N 1
ATOM 1427 C CA . PHE A 1 178 ? -15.021 5.186 16.701 1.00 73.50 178 PHE A CA 1
ATOM 1428 C C . PHE A 1 178 ? -16.173 5.582 15.799 1.00 73.50 178 PHE A C 1
ATOM 1430 O O . PHE A 1 178 ? -16.644 6.720 15.839 1.00 73.50 178 PHE A O 1
ATOM 1437 N N . SER A 1 179 ? -16.672 4.612 15.040 1.00 70.56 179 SER A N 1
ATOM 1438 C CA . SER A 1 179 ? -17.883 4.754 14.232 1.00 70.56 179 SER A CA 1
ATOM 1439 C C . SER A 1 179 ? -19.151 4.530 15.059 1.00 70.56 179 SER A C 1
ATOM 1441 O O . SER A 1 179 ? -20.127 5.264 14.906 1.00 70.56 179 SER A O 1
ATOM 1443 N N . THR A 1 180 ? -19.137 3.535 15.952 1.00 77.00 180 THR A N 1
ATOM 1444 C CA . THR A 1 180 ? -20.311 3.098 16.718 1.00 77.00 180 THR A CA 1
ATOM 1445 C C . THR A 1 180 ? -19.949 2.713 18.146 1.00 77.00 180 THR A C 1
ATOM 1447 O O . THR A 1 180 ? -18.933 2.061 18.376 1.00 77.00 180 THR A O 1
ATOM 1450 N N . LEU A 1 181 ? -20.829 3.043 19.090 1.00 80.12 181 LEU A N 1
ATOM 1451 C CA . LEU A 1 181 ? -20.782 2.572 20.470 1.00 80.12 181 LEU A CA 1
ATOM 1452 C C . LEU A 1 181 ? -22.135 1.946 20.816 1.00 80.12 181 LEU A C 1
ATOM 1454 O O . LEU A 1 181 ? -23.177 2.536 20.534 1.00 80.12 181 LEU A O 1
ATOM 1458 N N . GLN A 1 182 ? -22.127 0.747 21.393 1.00 83.88 182 GLN A N 1
ATOM 1459 C CA . GLN A 1 182 ? -23.333 0.001 21.752 1.00 83.88 182 GLN A CA 1
ATOM 1460 C C . GLN A 1 182 ? -23.190 -0.575 23.159 1.00 83.88 182 GLN A C 1
ATOM 1462 O O . GLN A 1 182 ? -22.100 -0.985 23.555 1.00 83.88 182 GLN A O 1
ATOM 1467 N N . ILE A 1 183 ? -24.297 -0.621 23.895 1.00 83.06 183 ILE A N 1
ATOM 1468 C CA . ILE A 1 183 ? -24.408 -1.329 25.170 1.00 83.06 183 ILE A CA 1
ATOM 1469 C C . ILE A 1 183 ? -25.270 -2.561 24.939 1.00 83.06 183 ILE A C 1
ATOM 1471 O O . ILE A 1 183 ? -26.408 -2.432 24.494 1.00 83.06 183 ILE A O 1
ATOM 1475 N N . GLY A 1 184 ? -24.731 -3.736 25.248 1.00 85.75 184 GLY A N 1
ATOM 1476 C CA . GLY A 1 184 ? -25.506 -4.965 25.382 1.00 85.75 184 GLY A CA 1
ATOM 1477 C C . GLY A 1 184 ? -25.774 -5.254 26.856 1.00 85.75 184 GLY A C 1
ATOM 1478 O O . GLY A 1 184 ? -24.848 -5.156 27.662 1.00 85.75 184 GLY A O 1
ATOM 1479 N N . TYR A 1 185 ? -27.004 -5.618 27.211 1.00 81.81 185 TYR A N 1
ATOM 1480 C CA . TYR A 1 185 ? -27.333 -6.127 28.544 1.00 81.81 185 TYR A CA 1
ATOM 1481 C C . TYR A 1 185 ? -28.286 -7.319 28.461 1.00 81.81 185 TYR A C 1
ATOM 1483 O O . TYR A 1 185 ? -29.003 -7.507 27.477 1.00 81.81 185 TYR A O 1
ATOM 1491 N N . GLU A 1 186 ? -28.279 -8.114 29.523 1.00 83.94 186 GLU A N 1
ATOM 1492 C CA . GLU A 1 186 ? -29.150 -9.265 29.722 1.00 83.94 186 GLU A CA 1
ATOM 1493 C C . GLU A 1 186 ? -29.766 -9.148 31.118 1.00 83.94 186 GLU A C 1
ATOM 1495 O O . GLU A 1 186 ? -29.060 -8.880 32.094 1.00 83.94 186 GLU A O 1
ATOM 1500 N N . ILE A 1 187 ? -31.080 -9.343 31.218 1.00 80.88 187 ILE A N 1
ATOM 1501 C CA . ILE A 1 187 ? -31.771 -9.401 32.508 1.00 80.88 187 ILE A CA 1
ATOM 1502 C C . ILE A 1 187 ? -31.857 -10.864 32.925 1.00 80.88 187 ILE A C 1
ATOM 1504 O O . ILE A 1 187 ? -32.607 -11.642 32.338 1.00 80.88 187 ILE A O 1
ATOM 1508 N N . GLN A 1 188 ? -31.119 -11.232 33.969 1.00 80.50 188 GLN A N 1
ATOM 1509 C CA . GLN A 1 188 ? -31.221 -12.567 34.549 1.00 80.50 188 GLN A CA 1
ATOM 1510 C C . GLN A 1 188 ? -32.443 -12.652 35.460 1.00 80.50 188 GLN A C 1
ATOM 1512 O O . GLN A 1 188 ? -32.526 -11.963 36.479 1.00 80.50 188 GLN A O 1
ATOM 1517 N N . ARG A 1 189 ? -33.395 -13.512 35.091 1.00 78.31 189 ARG A N 1
ATOM 1518 C CA . ARG A 1 189 ? -34.596 -13.776 35.888 1.00 78.31 189 ARG A CA 1
ATOM 1519 C C . ARG A 1 189 ? -34.415 -15.030 36.748 1.00 78.31 189 ARG A C 1
ATOM 1521 O O . ARG A 1 189 ? -33.666 -15.933 36.374 1.00 78.31 189 ARG A O 1
ATOM 1528 N N . PRO A 1 190 ? -35.087 -15.112 37.908 1.00 80.44 190 PRO A N 1
ATOM 1529 C CA . PRO A 1 190 ? -35.102 -16.328 38.707 1.00 80.44 190 PRO A CA 1
ATOM 1530 C C . PRO A 1 190 ? -35.631 -17.522 37.906 1.00 80.44 190 PRO A C 1
ATOM 1532 O O . PRO A 1 190 ? -36.572 -17.384 37.130 1.00 80.44 190 PRO A O 1
ATOM 1535 N N . SER A 1 191 ? -35.086 -18.710 38.166 1.00 76.81 191 SER A N 1
ATOM 1536 C CA . SER A 1 191 ? -35.356 -19.941 37.404 1.00 76.81 191 SER A CA 1
ATOM 1537 C C . SER A 1 191 ? -36.811 -20.426 37.408 1.00 76.81 191 SER A C 1
ATOM 1539 O O . SER A 1 191 ? -37.152 -21.315 36.636 1.00 76.81 191 SER A O 1
ATOM 1541 N N . TYR A 1 192 ? -37.664 -19.883 38.279 1.00 77.12 192 TYR A N 1
ATOM 1542 C CA . TYR A 1 192 ? -39.095 -20.193 38.333 1.00 77.12 192 TYR A CA 1
ATOM 1543 C C . TYR A 1 192 ? -39.944 -19.339 37.375 1.00 77.12 192 TYR A C 1
ATOM 1545 O O . TYR A 1 192 ? -41.149 -19.559 37.278 1.00 77.12 192 TYR A O 1
ATOM 1553 N N . ILE A 1 193 ? -39.343 -18.356 36.698 1.00 75.50 193 ILE A N 1
ATOM 1554 C CA . ILE A 1 193 ? -39.961 -17.617 35.597 1.00 75.50 193 ILE A CA 1
ATOM 1555 C C . ILE A 1 193 ? -39.483 -18.283 34.303 1.00 75.50 193 ILE A C 1
ATOM 1557 O O . ILE A 1 193 ? -38.323 -18.132 33.928 1.00 75.50 193 ILE A O 1
ATOM 1561 N N . GLU A 1 194 ? -40.360 -19.051 33.652 1.00 66.50 194 GLU A N 1
ATOM 1562 C CA . GLU A 1 194 ? -40.097 -19.658 32.339 1.00 66.50 194 GLU A CA 1
ATOM 1563 C C . GLU A 1 194 ? -40.137 -18.573 31.255 1.00 66.50 194 GLU A C 1
ATOM 1565 O O . GLU A 1 194 ? -41.147 -18.381 30.580 1.00 66.50 194 GLU A O 1
ATOM 1570 N N . ASP A 1 195 ? -39.047 -17.821 31.131 1.00 68.44 195 ASP A N 1
ATOM 1571 C CA . ASP A 1 195 ? -38.859 -16.827 30.079 1.00 68.44 195 ASP A CA 1
ATOM 1572 C C . ASP A 1 195 ? -37.444 -16.940 29.504 1.00 68.44 195 ASP A C 1
ATOM 1574 O O . ASP A 1 195 ? -36.483 -17.208 30.231 1.00 68.44 195 ASP A O 1
ATOM 1578 N N . GLU A 1 196 ? -37.311 -16.754 28.194 1.00 68.12 196 GLU A N 1
ATOM 1579 C CA . GLU A 1 196 ? -36.009 -16.779 27.533 1.00 68.12 196 GLU A CA 1
ATOM 1580 C C . GLU A 1 196 ? -35.259 -15.480 27.858 1.00 68.12 196 GLU A C 1
ATOM 1582 O O . GLU A 1 196 ? -35.773 -14.376 27.666 1.00 68.12 196 GLU A O 1
ATOM 1587 N N . SER A 1 197 ? -34.023 -15.588 28.357 1.00 66.69 197 SER A N 1
ATOM 1588 C CA . SER A 1 197 ? -33.151 -14.422 28.501 1.00 66.69 197 SER A CA 1
ATOM 1589 C C . SER A 1 197 ? -32.883 -13.807 27.128 1.00 66.69 197 SER A C 1
ATOM 1591 O O . SER A 1 197 ? -32.258 -14.427 26.266 1.00 66.69 197 SER A O 1
ATOM 1593 N N . LEU A 1 198 ? -33.315 -12.563 26.934 1.00 75.50 198 LEU A N 1
ATOM 1594 C CA . LEU A 1 198 ? -33.036 -11.798 25.724 1.00 75.50 198 LEU A CA 1
ATOM 1595 C C . LEU A 1 198 ? -31.852 -10.858 25.966 1.00 75.50 198 LEU A C 1
ATOM 1597 O O . LEU A 1 198 ? -31.815 -10.123 26.955 1.00 75.50 198 LEU A O 1
ATOM 1601 N N . ILE A 1 199 ? -30.895 -10.866 25.035 1.00 80.75 199 ILE A N 1
ATOM 1602 C CA . ILE A 1 199 ? -29.843 -9.850 24.973 1.00 80.75 199 ILE A CA 1
ATOM 1603 C C . ILE A 1 199 ? -30.419 -8.633 24.255 1.00 80.75 199 ILE A C 1
ATOM 1605 O O . ILE A 1 199 ? -30.761 -8.697 23.073 1.00 80.75 199 ILE A O 1
ATOM 1609 N N . SER A 1 200 ? -30.474 -7.515 24.964 1.00 79.81 200 SER A N 1
ATOM 1610 C CA . SER A 1 200 ? -30.914 -6.231 24.431 1.00 79.81 200 SER A CA 1
ATOM 1611 C C . SER A 1 200 ? -29.705 -5.361 24.102 1.00 79.81 200 SER A C 1
ATOM 1613 O O . SER A 1 200 ? -28.782 -5.240 24.908 1.00 79.81 200 SER A O 1
ATOM 1615 N N . ILE A 1 201 ? -29.701 -4.745 22.916 1.00 81.44 201 ILE A N 1
ATOM 1616 C CA . ILE A 1 201 ? -28.601 -3.899 22.431 1.00 81.44 201 ILE A CA 1
ATOM 1617 C C . ILE A 1 201 ? -29.114 -2.483 22.187 1.00 81.44 201 ILE A C 1
ATOM 1619 O O . ILE A 1 201 ? -30.055 -2.280 21.422 1.00 81.44 201 ILE A O 1
ATOM 1623 N N . PHE A 1 202 ? -28.447 -1.501 22.787 1.00 78.44 202 PHE A N 1
ATOM 1624 C CA . PHE A 1 202 ? -28.782 -0.087 22.667 1.00 78.44 202 PHE A CA 1
ATOM 1625 C C . PHE A 1 202 ? -27.621 0.709 22.060 1.00 78.44 202 PHE A C 1
ATOM 1627 O O . PHE A 1 202 ? -26.509 0.674 22.595 1.00 78.44 202 PHE A O 1
ATOM 1634 N N . PRO A 1 203 ? -27.840 1.441 20.950 1.00 76.94 203 PRO A N 1
ATOM 1635 C CA . PRO A 1 203 ? -26.822 2.315 20.385 1.00 76.94 203 PR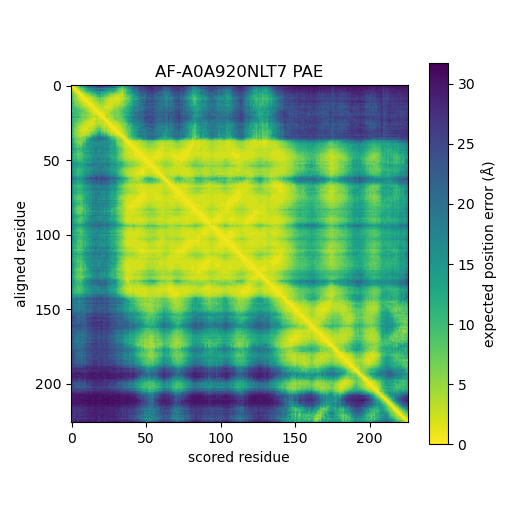O A CA 1
ATOM 1636 C C . PRO A 1 203 ? -26.663 3.587 21.226 1.00 76.94 203 PRO A C 1
ATOM 1638 O O . PRO A 1 203 ? -27.642 4.262 21.543 1.00 76.94 203 PRO A O 1
ATOM 1641 N N . ILE A 1 204 ? -25.418 3.956 21.532 1.00 73.38 204 ILE A N 1
ATOM 1642 C CA . ILE A 1 204 ? -25.082 5.270 22.084 1.00 73.38 204 ILE A CA 1
ATOM 1643 C C . ILE A 1 204 ? -24.660 6.169 20.927 1.00 73.38 204 ILE A C 1
ATOM 1645 O O . ILE A 1 204 ? -23.608 5.974 20.311 1.00 73.38 204 ILE A O 1
ATOM 1649 N N . TYR A 1 205 ? -25.475 7.179 20.639 1.00 67.81 205 TYR A N 1
ATOM 1650 C CA . TYR A 1 205 ? -25.146 8.166 19.620 1.00 67.81 205 TYR A CA 1
ATOM 1651 C C . TYR A 1 205 ? -24.069 9.119 20.139 1.00 67.81 205 TYR A C 1
ATOM 1653 O O . TYR A 1 205 ? -24.244 9.819 21.135 1.00 67.81 205 TYR A O 1
ATOM 1661 N N . LEU A 1 206 ? -22.931 9.142 19.450 1.00 64.06 206 LEU A N 1
ATOM 1662 C CA . LEU A 1 206 ? -21.826 10.037 19.759 1.00 64.06 206 LEU A CA 1
ATOM 1663 C C . LEU A 1 206 ? -22.134 11.412 19.148 1.00 64.06 206 LEU A C 1
ATOM 1665 O O . LEU A 1 206 ? -22.153 11.543 17.927 1.00 64.06 206 LEU A O 1
ATOM 1669 N N . GLU A 1 207 ? -22.323 12.444 19.977 1.00 56.47 207 GLU A N 1
ATOM 1670 C CA . GLU A 1 207 ? -22.672 13.813 19.534 1.00 56.47 207 GLU A CA 1
ATOM 1671 C C . GLU A 1 207 ? -21.673 14.436 18.539 1.00 56.47 207 GLU A C 1
ATOM 1673 O O . GLU A 1 207 ? -21.975 15.444 17.904 1.00 56.47 207 GLU A O 1
ATOM 1678 N N . ASN A 1 208 ? -20.466 13.875 18.389 1.00 50.03 208 ASN A N 1
ATOM 1679 C CA . ASN A 1 208 ? -19.478 14.404 17.456 1.00 50.03 208 ASN A CA 1
ATOM 1680 C C . ASN A 1 208 ? -18.519 13.313 16.944 1.00 50.03 208 ASN A C 1
ATOM 1682 O O . ASN A 1 208 ? -17.576 12.926 17.649 1.00 50.03 208 ASN A O 1
ATOM 1686 N N . GLN A 1 209 ? -18.770 12.847 15.716 1.00 45.38 209 GLN A N 1
ATOM 1687 C CA . GLN A 1 209 ? -18.038 11.777 15.019 1.00 45.38 209 GLN A CA 1
ATOM 1688 C C . GLN A 1 209 ? -16.606 12.172 14.584 1.00 45.38 209 GLN A C 1
ATOM 1690 O O . GLN A 1 209 ? -15.844 11.310 14.168 1.00 45.38 209 GLN A O 1
ATOM 1695 N N . MET A 1 210 ? -16.201 13.447 14.713 1.00 37.75 210 MET A N 1
ATOM 1696 C CA . MET A 1 210 ? -14.910 13.973 14.215 1.00 37.75 210 MET A CA 1
ATOM 1697 C C . MET A 1 210 ? -13.957 14.548 15.284 1.00 37.75 210 MET A C 1
ATOM 1699 O O . MET A 1 210 ? -13.093 15.367 14.974 1.00 37.75 210 MET A O 1
ATOM 1703 N N . ILE A 1 211 ? -14.040 14.149 16.558 1.00 38.69 211 ILE A N 1
ATOM 1704 C CA . ILE A 1 211 ? -13.046 14.613 17.554 1.00 38.69 211 ILE A CA 1
ATOM 1705 C C . ILE A 1 211 ? -11.841 13.663 17.565 1.00 38.69 211 ILE A C 1
ATOM 1707 O O . ILE A 1 211 ? -11.615 12.922 18.519 1.00 38.69 211 ILE A O 1
ATOM 1711 N N . PHE A 1 212 ? -11.060 13.731 16.484 1.00 38.44 212 PHE A N 1
ATOM 1712 C CA . PHE A 1 212 ? -9.738 13.122 16.345 1.00 38.44 212 PHE A CA 1
ATOM 1713 C C . PHE A 1 212 ? -8.653 14.019 16.897 1.00 38.44 212 PHE A C 1
ATOM 1715 O O . PHE A 1 212 ? -7.982 14.749 16.170 1.00 38.44 212 PHE A O 1
ATOM 1722 N N . ARG A 1 213 ? -8.486 13.982 18.217 1.00 34.34 213 ARG A N 1
ATOM 1723 C CA . ARG A 1 213 ? -7.195 14.261 18.854 1.00 34.34 213 ARG A CA 1
ATOM 1724 C C . ARG A 1 213 ? -7.297 13.995 20.341 1.00 34.34 213 ARG A C 1
ATOM 1726 O O . ARG A 1 213 ? -7.903 14.793 21.051 1.00 34.34 213 ARG A O 1
ATOM 1733 N N . LYS A 1 214 ? -6.658 12.913 20.797 1.00 36.44 214 LYS A N 1
ATOM 1734 C CA . LYS A 1 214 ? -6.205 12.700 22.182 1.00 36.44 214 LYS A CA 1
ATOM 1735 C C . LYS A 1 214 ? -7.185 13.218 23.249 1.00 36.44 214 LYS A C 1
ATOM 1737 O O . LYS A 1 214 ? -6.788 13.953 24.153 1.00 36.44 214 LYS A O 1
ATOM 1742 N N . LYS A 1 215 ? -8.475 12.900 23.113 1.00 38.59 215 LYS A N 1
ATOM 1743 C CA . LYS A 1 215 ? -9.502 13.405 24.023 1.00 38.59 215 LYS A CA 1
ATOM 1744 C C . LYS A 1 215 ? -10.243 12.249 24.656 1.00 38.59 215 LYS A C 1
ATOM 1746 O O . LYS A 1 215 ? -11.110 11.636 24.050 1.00 38.59 215 LYS A O 1
ATOM 1751 N N . LEU A 1 216 ? -9.881 12.048 25.915 1.00 39.00 216 LEU A N 1
ATOM 1752 C CA . LEU A 1 216 ? -10.693 11.468 26.966 1.00 39.00 216 LEU A CA 1
ATOM 1753 C C . LEU A 1 216 ? -12.129 11.994 26.812 1.00 39.00 216 LEU A C 1
ATOM 1755 O O . LEU A 1 216 ? -12.398 13.160 27.106 1.00 39.00 216 LEU A O 1
ATOM 1759 N N . LYS A 1 217 ? -13.024 11.175 26.260 1.00 48.78 217 LYS A N 1
ATOM 1760 C CA . LYS A 1 217 ? -14.453 11.479 26.235 1.00 48.78 217 LYS A CA 1
ATOM 1761 C C . LYS A 1 217 ? -15.128 10.644 27.308 1.00 48.78 217 LYS A C 1
ATOM 1763 O O . LYS A 1 217 ? -15.106 9.420 27.256 1.00 48.78 217 LYS A O 1
ATOM 1768 N N . GLN A 1 218 ? -15.666 11.359 28.284 1.00 47.59 218 GLN A N 1
ATOM 1769 C CA . GLN A 1 218 ? -16.559 10.860 29.314 1.00 47.59 218 GLN A CA 1
ATOM 1770 C C . GLN A 1 218 ? -17.971 10.918 28.736 1.00 47.59 218 GLN A C 1
ATOM 1772 O O . GLN A 1 218 ? -18.491 12.005 28.485 1.00 47.59 218 GLN A O 1
ATOM 1777 N N . PHE A 1 219 ? -18.562 9.757 28.473 1.00 49.94 219 PHE A N 1
ATOM 1778 C CA . PHE A 1 219 ? -19.956 9.658 28.041 1.00 49.94 219 PHE A CA 1
ATOM 1779 C C . PHE A 1 219 ? -20.813 9.331 29.249 1.00 49.94 219 PHE A C 1
ATOM 1781 O O . PHE A 1 219 ? -20.534 8.330 29.894 1.00 49.94 219 PHE A O 1
ATOM 1788 N N . GLY A 1 220 ? -21.806 10.169 29.551 1.00 47.62 220 GLY A N 1
ATOM 1789 C CA . GLY A 1 220 ? -22.838 9.893 30.546 1.00 47.62 220 GLY A CA 1
ATOM 1790 C C . GLY A 1 220 ? -24.130 9.502 29.841 1.00 47.62 220 GLY A C 1
ATOM 1791 O O . GLY A 1 220 ? -24.672 10.315 29.095 1.00 47.62 220 GLY A O 1
ATOM 1792 N N . ALA A 1 221 ? -24.612 8.282 30.056 1.00 53.38 221 ALA A N 1
ATOM 1793 C CA . ALA A 1 221 ? -25.918 7.835 29.577 1.00 53.38 221 ALA A CA 1
ATOM 1794 C C . ALA A 1 221 ? -26.723 7.243 30.737 1.00 53.38 221 ALA A C 1
ATOM 1796 O O . ALA A 1 221 ? -26.152 6.627 31.637 1.00 53.38 221 ALA A O 1
ATOM 1797 N N . TRP A 1 222 ? -28.040 7.436 30.706 1.00 51.19 222 TRP A N 1
ATOM 1798 C CA . TRP A 1 222 ? -28.972 6.825 31.648 1.00 51.19 222 TRP A CA 1
ATOM 1799 C C . TRP A 1 222 ? -29.680 5.683 30.937 1.00 51.19 222 TRP A C 1
ATOM 1801 O O . TRP A 1 222 ? -30.237 5.884 29.857 1.00 51.19 222 TRP A O 1
ATOM 1811 N N . PHE A 1 223 ? -29.626 4.494 31.526 1.00 55.66 223 PHE A N 1
ATOM 1812 C CA . PHE A 1 223 ? -30.314 3.320 31.010 1.00 55.66 223 PHE A CA 1
ATOM 1813 C C . PHE A 1 223 ? -31.512 2.984 31.902 1.00 55.66 223 PHE A C 1
ATOM 1815 O O . PHE A 1 223 ? -31.313 2.864 33.109 1.00 55.66 223 PHE A O 1
ATOM 1822 N N . ASN A 1 224 ? -32.713 2.853 31.323 1.00 53.06 224 ASN A N 1
ATOM 1823 C CA . ASN A 1 224 ? -33.942 2.479 32.036 1.00 53.06 224 ASN A CA 1
ATOM 1824 C C . ASN A 1 224 ? -34.224 0.978 31.868 1.00 53.06 224 ASN A C 1
ATOM 1826 O O . ASN A 1 224 ? -34.141 0.456 30.755 1.00 53.06 224 ASN A O 1
ATOM 1830 N N . LEU A 1 225 ? -34.554 0.306 32.966 1.00 54.50 225 LEU A N 1
ATOM 1831 C CA . LEU A 1 225 ? -34.947 -1.099 32.997 1.00 54.50 225 LEU A CA 1
ATOM 1832 C C . LEU A 1 225 ? -36.480 -1.179 33.074 1.00 54.50 225 LEU A C 1
ATOM 1834 O O . LEU A 1 225 ? -37.021 -1.242 34.169 1.00 54.50 225 LEU A O 1
ATOM 1838 N N . ASP A 1 226 ? -37.161 -1.147 31.924 1.00 57.03 226 ASP A N 1
ATOM 1839 C CA . ASP A 1 226 ? -38.607 -1.438 31.845 1.00 57.03 226 ASP A CA 1
ATOM 1840 C C . ASP A 1 226 ? -38.902 -2.947 31.980 1.00 57.03 226 ASP A C 1
ATOM 1842 O O . ASP A 1 226 ? -38.117 -3.767 31.436 1.00 57.03 226 ASP A O 1
#

Nearest PDB structures (foldseek):
  5nok-assembly1_A  TM=6.546E-01  e=6.799E-02  Bacteroides cellulosilyticus DSM 14838
  5nok-assembly2_B  TM=6.622E-01  e=5.318E-02  Bacteroides cellulosilyticus DSM 14838
  3pdd-assembly1_A  TM=4.193E-01  e=1.483E-02  Acetivibrio thermocellus ATCC 27405
  3r08-assembly1_H  TM=3.570E-01  e=6.473E-02  Nothocricetulus migratorius
  4cni-assembly2_H  TM=3.429E-01  e=7.501E-02  Homo sapiens